Protein AF-A0A1R1YMT1-F1 (afdb_monomer_lite)

Secondary structure (DSSP, 8-state):
--HHHHHHHHHHHHHHHHHHHHHHHHHHHHHHHHHHHHHHHHHHHHHHHHHHHHHHHHHHHHHHHHHHHHHHHHHHHHHHHHHHHHH--THHHHHHHHS-GGGGSSHHHHHHHHHHHHGGG-SHHHHHHHHHH--B-TTS-HHHHHHHHHHHHHHHHTT-HHHHHHHHHHTB-HHHHTTSPP----------

Organism: NCBI:txid133412

Sequence (192 aa):
MSDYEEMNQAKGEFQAKYEKLTAKGHELELMRKEMQIQYNLIRKEKDELLKKNVENEEKIRYSEFRAELLSKEVEMYKEKRAMVTASLTGEARMWYDSEPDENLKNWETYRASLKRQFEGTKNIGNAIYILDNTKLELSFLYSEFILRVRPAIGMISGGNKNISIALLRKCLSSEISRHLPEIFETRVRSQH

pLDDT: mean 87.12, std 11.86, range [37.59, 97.88]

Foldseek 3Di:
DDPVVVVVVVVVVVVVVVVVVVVVVVVVVVVVVVVVVVVVVVVVVVVVVVVVVVVVVVVVVVVVVVVVVVVVQVVVFVVVLVVVQVVDDDPRNVVVVVDDVVCVVGPVSVVVVCCVVCVVCLDLVNLVVLLQPAADDPPDDPVVSCVRNVSSLCSVCVPPPVSSVVSVLSRYDPVVNVPDDDDDPPPPPPDD

Structure (mmCIF, N/CA/C/O backbone):
data_AF-A0A1R1YMT1-F1
#
_entry.id   AF-A0A1R1YMT1-F1
#
loop_
_atom_site.group_PDB
_atom_site.id
_atom_site.type_symbol
_atom_site.label_atom_id
_atom_site.label_alt_id
_atom_site.label_comp_id
_atom_site.label_asym_id
_atom_site.label_entity_id
_atom_site.label_seq_id
_atom_site.pdbx_PDB_ins_code
_atom_site.Cartn_x
_atom_site.Cartn_y
_atom_site.Cartn_z
_atom_site.occupancy
_atom_site.B_iso_or_equiv
_atom_site.auth_seq_id
_atom_site.auth_comp_id
_atom_site.auth_asym_id
_atom_site.auth_atom_id
_atom_site.pdbx_PDB_model_num
ATOM 1 N N . MET A 1 1 ? 48.440 18.504 -96.204 1.00 57.91 1 MET A N 1
ATOM 2 C CA . MET A 1 1 ? 48.439 17.398 -95.227 1.00 57.91 1 MET A CA 1
ATOM 3 C C . MET A 1 1 ? 47.849 16.200 -95.932 1.00 57.91 1 MET A C 1
ATOM 5 O O . MET A 1 1 ? 46.959 16.397 -96.749 1.00 57.91 1 MET A O 1
ATOM 9 N N . SER A 1 2 ? 48.432 15.020 -95.745 1.00 70.38 2 SER A N 1
ATOM 10 C CA . SER A 1 2 ? 47.978 13.795 -96.415 1.00 70.38 2 SER A CA 1
ATOM 11 C C . SER A 1 2 ? 46.733 13.265 -95.702 1.00 70.38 2 SER A C 1
ATOM 13 O O . SER A 1 2 ? 46.738 13.227 -94.474 1.00 70.38 2 SER A O 1
ATOM 15 N N . ASP A 1 3 ? 45.712 12.806 -96.434 1.00 73.75 3 ASP A N 1
ATOM 16 C CA . ASP A 1 3 ? 44.478 12.200 -95.886 1.00 73.75 3 ASP A CA 1
ATOM 17 C C . ASP A 1 3 ? 44.762 11.113 -94.822 1.00 73.75 3 ASP A C 1
ATOM 19 O O . ASP A 1 3 ? 43.964 10.845 -93.923 1.00 73.75 3 ASP A O 1
ATOM 23 N N . TYR A 1 4 ? 45.946 10.500 -94.888 1.00 75.62 4 TYR A N 1
ATOM 24 C CA . TYR A 1 4 ? 46.432 9.504 -93.938 1.00 75.62 4 TYR A CA 1
ATOM 25 C C . TYR A 1 4 ? 46.777 10.067 -92.543 1.00 75.62 4 TYR A C 1
ATOM 27 O O . TYR A 1 4 ? 46.606 9.376 -91.536 1.00 75.62 4 TYR A O 1
ATOM 35 N N . GLU A 1 5 ? 47.266 11.305 -92.452 1.00 77.06 5 GLU A N 1
ATOM 36 C CA . GLU A 1 5 ? 47.585 11.965 -91.175 1.00 77.06 5 GLU A CA 1
ATOM 37 C C . GLU A 1 5 ? 46.307 12.379 -90.438 1.00 77.06 5 GLU A C 1
ATOM 39 O O . GLU A 1 5 ? 46.178 12.112 -89.242 1.00 77.06 5 GLU A O 1
ATOM 44 N N . GLU A 1 6 ? 45.324 12.921 -91.162 1.00 80.12 6 GLU A N 1
ATOM 45 C CA . GLU A 1 6 ? 44.010 13.276 -90.609 1.00 80.12 6 GLU A CA 1
ATOM 46 C C . GLU A 1 6 ? 43.259 12.038 -90.099 1.00 80.12 6 GLU A C 1
ATOM 48 O O . GLU A 1 6 ? 42.690 12.053 -89.004 1.00 80.12 6 GLU A O 1
ATOM 53 N N . MET A 1 7 ? 43.326 10.921 -90.832 1.00 82.38 7 MET A N 1
ATOM 54 C CA . MET A 1 7 ? 42.723 9.655 -90.408 1.00 82.38 7 MET A CA 1
ATOM 55 C C . MET A 1 7 ? 43.355 9.107 -89.116 1.00 82.38 7 MET A C 1
ATOM 57 O O . MET A 1 7 ? 42.645 8.608 -88.237 1.00 82.38 7 MET A O 1
ATOM 61 N N . ASN A 1 8 ? 44.680 9.203 -88.969 1.00 84.69 8 ASN A N 1
ATOM 62 C CA . ASN A 1 8 ? 45.365 8.754 -87.754 1.00 84.69 8 ASN A CA 1
ATOM 63 C C . ASN A 1 8 ? 45.078 9.665 -86.554 1.00 84.69 8 ASN A C 1
ATOM 65 O O . ASN A 1 8 ? 44.887 9.158 -85.446 1.00 84.69 8 ASN A O 1
ATOM 69 N N . GLN A 1 9 ? 44.976 10.980 -86.768 1.00 87.69 9 GLN A N 1
ATOM 70 C CA . GLN A 1 9 ? 44.566 11.923 -85.729 1.00 87.69 9 GLN A CA 1
ATOM 71 C C . GLN A 1 9 ? 43.130 11.641 -85.257 1.00 87.69 9 GLN A C 1
ATOM 73 O O . GLN A 1 9 ? 42.902 11.469 -84.058 1.00 87.69 9 GLN A O 1
ATOM 78 N N . ALA A 1 10 ? 42.181 11.483 -86.185 1.00 85.50 10 ALA A N 1
ATOM 79 C CA . ALA A 1 10 ? 40.787 11.173 -85.865 1.00 85.50 10 ALA A CA 1
ATOM 80 C C . ALA A 1 10 ? 40.641 9.846 -85.095 1.00 85.50 10 ALA A C 1
ATOM 82 O O . ALA A 1 10 ? 39.846 9.740 -84.157 1.00 85.50 10 ALA A O 1
ATOM 83 N N . LYS A 1 11 ? 41.445 8.832 -85.440 1.00 87.00 11 LYS A N 1
ATOM 84 C CA . LYS A 1 11 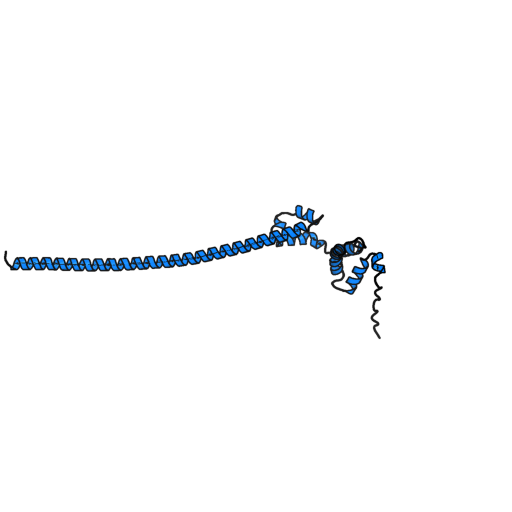? 41.485 7.551 -84.719 1.00 87.00 11 LYS A CA 1
ATOM 85 C C . LYS A 1 11 ? 42.008 7.709 -83.286 1.00 87.00 11 LYS A C 1
ATOM 87 O O . LYS A 1 11 ? 41.439 7.116 -82.370 1.00 87.00 11 LYS A O 1
ATOM 92 N N . GLY A 1 12 ? 43.054 8.513 -83.085 1.00 88.88 12 GLY A N 1
ATOM 93 C CA . GLY A 1 12 ? 43.588 8.826 -81.755 1.00 88.88 12 GLY A CA 1
ATOM 94 C C . GLY A 1 12 ? 42.583 9.578 -80.878 1.00 88.88 12 GLY A C 1
ATOM 95 O O . GLY A 1 12 ? 42.376 9.219 -79.719 1.00 88.88 12 GLY A O 1
ATOM 96 N N . GLU A 1 13 ? 41.889 10.566 -81.446 1.00 90.62 13 GLU A N 1
ATOM 97 C CA . GLU A 1 13 ? 40.843 11.326 -80.752 1.00 90.62 13 GLU A CA 1
ATOM 98 C C . GLU A 1 13 ? 39.647 10.444 -80.362 1.00 90.62 13 GLU A C 1
ATOM 100 O O . GLU A 1 13 ? 39.120 10.551 -79.249 1.00 90.62 13 GLU A O 1
ATOM 105 N N . PHE A 1 14 ? 39.238 9.526 -81.242 1.00 91.19 14 PHE A N 1
ATOM 106 C CA . PHE A 1 14 ? 38.164 8.577 -80.954 1.00 91.19 14 PHE A CA 1
ATOM 107 C C . PHE A 1 14 ? 38.540 7.603 -79.829 1.00 91.19 14 PHE A C 1
ATOM 109 O O . PHE A 1 14 ? 37.744 7.387 -78.912 1.00 91.19 14 PHE A O 1
ATOM 116 N N . GLN A 1 15 ? 39.764 7.068 -79.857 1.00 90.88 15 GLN A N 1
ATOM 117 C CA . GLN A 1 15 ? 40.282 6.172 -78.822 1.00 90.88 15 GLN A CA 1
ATOM 118 C C . GLN A 1 15 ? 40.330 6.865 -77.450 1.00 90.88 15 GLN A C 1
ATOM 120 O O . GLN A 1 15 ? 39.799 6.338 -76.472 1.00 90.88 15 GLN A O 1
ATOM 125 N N . ALA A 1 16 ? 40.856 8.093 -77.386 1.00 92.44 16 ALA A N 1
ATOM 126 C CA . ALA A 1 16 ? 40.897 8.877 -76.150 1.00 92.44 16 ALA A CA 1
ATOM 127 C C . ALA A 1 16 ? 39.487 9.178 -75.603 1.00 92.44 16 ALA A C 1
ATOM 129 O O . ALA A 1 16 ? 39.243 9.131 -74.393 1.00 92.44 16 ALA A O 1
ATOM 130 N N . LYS A 1 17 ? 38.519 9.455 -76.488 1.00 92.00 17 LYS A N 1
ATOM 131 C CA . LYS A 1 17 ? 37.116 9.672 -76.105 1.00 92.00 17 LYS A CA 1
ATOM 132 C C . LYS A 1 17 ? 36.466 8.396 -75.562 1.00 92.00 17 LYS A C 1
ATOM 134 O O . LYS A 1 17 ? 35.713 8.475 -74.590 1.00 92.00 17 LYS A O 1
ATOM 139 N N . TYR A 1 18 ? 36.764 7.242 -76.156 1.00 91.00 18 TYR A N 1
ATOM 140 C CA . TYR A 1 18 ? 36.288 5.937 -75.696 1.00 91.00 18 TYR A CA 1
ATOM 141 C C . TYR A 1 18 ? 36.838 5.580 -74.308 1.00 91.00 18 TYR A C 1
ATOM 143 O O . TYR A 1 18 ? 36.078 5.195 -73.418 1.00 91.00 18 TYR A O 1
ATOM 151 N N . GLU A 1 19 ? 38.135 5.782 -74.081 1.00 92.81 19 GLU A N 1
ATOM 152 C CA . GLU A 1 19 ? 38.776 5.546 -72.781 1.00 92.81 19 GLU A CA 1
ATOM 153 C C . GLU A 1 19 ? 38.201 6.466 -71.696 1.00 92.81 19 GLU A C 1
ATOM 155 O O . GLU A 1 19 ? 37.846 6.003 -70.609 1.00 92.81 19 GLU A O 1
ATOM 160 N N . LYS A 1 20 ? 37.983 7.749 -72.014 1.00 94.12 20 LYS A N 1
ATOM 161 C CA . LYS A 1 20 ? 37.346 8.711 -71.101 1.00 94.12 20 LYS A CA 1
ATOM 162 C C . LYS A 1 20 ? 35.903 8.329 -70.751 1.00 94.12 20 LYS A C 1
ATOM 164 O O . LYS A 1 20 ? 35.495 8.465 -69.598 1.00 94.12 20 LYS A O 1
ATOM 169 N N . LEU A 1 21 ? 35.123 7.855 -71.726 1.00 92.62 21 LEU A N 1
ATOM 170 C CA . LEU A 1 21 ? 33.763 7.354 -71.493 1.00 92.62 21 LEU A CA 1
ATOM 171 C C . LEU A 1 21 ? 33.767 6.097 -70.621 1.00 92.62 21 LEU A C 1
ATOM 173 O O . LEU A 1 21 ? 32.948 5.984 -69.710 1.00 92.62 21 LEU A O 1
ATOM 177 N N . THR A 1 22 ? 34.714 5.192 -70.860 1.00 92.81 22 THR A N 1
ATOM 178 C CA . THR A 1 22 ? 34.873 3.962 -70.081 1.00 92.81 22 THR A CA 1
ATOM 179 C C . THR A 1 22 ? 35.219 4.281 -68.625 1.00 92.81 22 THR A C 1
ATOM 181 O O . THR A 1 22 ? 34.558 3.770 -67.721 1.00 92.81 22 THR A O 1
ATOM 184 N N . ALA A 1 23 ? 36.174 5.185 -68.380 1.00 93.88 23 ALA A N 1
ATOM 185 C CA . ALA A 1 23 ? 36.537 5.636 -67.034 1.00 93.88 23 ALA A CA 1
ATOM 186 C C . ALA A 1 23 ? 35.353 6.290 -66.300 1.00 93.88 23 ALA A C 1
ATOM 188 O O . ALA A 1 23 ? 35.065 5.944 -65.156 1.00 93.88 23 ALA A O 1
ATOM 189 N N . LYS A 1 24 ? 34.599 7.158 -66.989 1.00 95.25 24 LYS A N 1
ATOM 190 C CA . LYS A 1 24 ? 33.386 7.778 -66.436 1.00 95.25 24 LYS A CA 1
ATOM 191 C C . LYS A 1 24 ? 32.304 6.745 -66.096 1.00 95.25 24 LYS A C 1
ATOM 193 O O . LYS A 1 24 ? 31.587 6.907 -65.113 1.00 95.25 24 LYS A O 1
ATOM 198 N N . GLY A 1 25 ? 32.186 5.677 -66.887 1.00 94.81 25 GLY A N 1
ATOM 199 C CA . GLY A 1 25 ? 31.294 4.554 -66.593 1.00 94.81 25 GLY A CA 1
ATOM 200 C C . GLY A 1 25 ? 31.654 3.843 -65.284 1.00 94.81 25 GLY A C 1
ATOM 201 O O . GLY A 1 25 ? 30.772 3.605 -64.461 1.00 94.81 25 GLY A O 1
ATOM 202 N N . HIS A 1 26 ? 32.945 3.582 -65.056 1.00 95.12 26 HIS A N 1
ATOM 203 C CA . HIS A 1 26 ? 33.430 2.963 -63.816 1.00 95.12 26 HIS A CA 1
ATOM 204 C C . HIS A 1 26 ? 33.202 3.869 -62.598 1.00 95.12 26 HIS A C 1
ATOM 206 O O . HIS A 1 26 ? 32.775 3.396 -61.547 1.00 95.12 26 HIS A O 1
ATOM 212 N N . GLU A 1 27 ? 33.431 5.175 -62.746 1.00 95.94 27 GLU A N 1
ATOM 213 C CA . GLU A 1 27 ? 33.209 6.163 -61.685 1.00 95.94 27 GLU A CA 1
ATOM 214 C C . GLU A 1 27 ? 31.729 6.232 -61.265 1.00 95.94 27 GLU A C 1
ATOM 216 O O . GLU A 1 27 ? 31.408 6.216 -60.077 1.00 95.94 27 GLU A O 1
ATOM 221 N N . LEU A 1 28 ? 30.806 6.226 -62.234 1.00 95.75 28 LEU A N 1
ATOM 222 C CA . LEU A 1 28 ? 29.365 6.181 -61.965 1.00 95.75 28 LEU A CA 1
ATOM 223 C C . LEU A 1 28 ? 28.938 4.880 -61.274 1.00 95.75 28 LEU A C 1
ATOM 225 O O . LEU A 1 28 ? 28.057 4.898 -60.411 1.00 95.75 28 LEU A O 1
ATOM 229 N N . GLU A 1 29 ? 29.547 3.748 -61.632 1.00 96.94 29 GLU A N 1
ATOM 230 C CA . GLU A 1 29 ? 29.279 2.475 -60.962 1.00 96.94 29 GLU A CA 1
ATOM 231 C C . GLU A 1 29 ? 29.773 2.4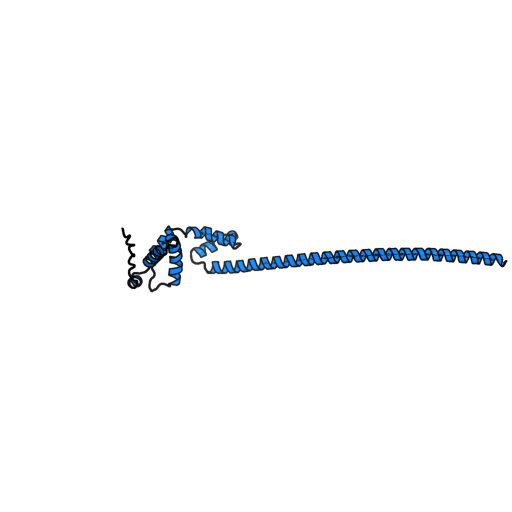87 -59.508 1.00 96.94 29 GLU A C 1
ATOM 233 O O . GLU A 1 29 ? 29.071 1.997 -58.617 1.00 96.94 29 GLU A O 1
ATOM 238 N N . LEU A 1 30 ? 30.937 3.092 -59.252 1.00 96.75 30 LEU A N 1
ATOM 239 C CA . LEU A 1 30 ? 31.466 3.287 -57.904 1.00 96.75 30 LEU A CA 1
ATOM 240 C C . LEU A 1 30 ? 30.519 4.156 -57.064 1.00 96.75 30 LEU A C 1
ATOM 242 O O . LEU A 1 30 ? 30.082 3.721 -56.000 1.00 96.75 30 LEU A O 1
ATOM 246 N N . MET A 1 31 ? 30.099 5.313 -57.590 1.00 96.38 31 MET A N 1
ATOM 247 C CA . MET A 1 31 ? 29.136 6.200 -56.922 1.00 96.38 31 MET A CA 1
ATOM 248 C C . MET A 1 31 ? 27.806 5.498 -56.621 1.00 96.38 31 MET A C 1
ATOM 250 O O . MET A 1 31 ? 27.219 5.690 -55.555 1.00 96.38 31 MET A O 1
ATOM 254 N N . ARG A 1 32 ? 27.312 4.647 -57.532 1.00 97.19 32 ARG A N 1
ATOM 255 C CA . ARG A 1 32 ? 26.099 3.851 -57.287 1.00 97.19 32 ARG A CA 1
ATOM 256 C C . ARG A 1 32 ? 26.299 2.877 -56.122 1.00 97.19 32 ARG A C 1
ATOM 258 O O . ARG A 1 32 ? 25.402 2.749 -55.288 1.00 97.19 32 ARG A O 1
ATOM 265 N N . LYS A 1 33 ? 27.444 2.188 -56.061 1.00 97.56 33 LYS A N 1
ATOM 266 C CA . LYS A 1 33 ? 27.771 1.264 -54.960 1.00 97.56 33 LYS A CA 1
ATOM 267 C C . LYS A 1 33 ? 27.879 2.010 -53.632 1.00 97.56 33 LYS A C 1
ATOM 269 O O . LYS A 1 33 ? 27.299 1.560 -52.647 1.00 97.56 33 LYS A O 1
ATOM 274 N N . GLU A 1 34 ? 28.534 3.167 -53.616 1.00 97.00 34 GLU A N 1
ATOM 275 C CA . GLU A 1 34 ? 28.634 4.025 -52.432 1.00 97.00 34 GLU A CA 1
ATOM 276 C C . GLU A 1 34 ? 27.260 4.497 -51.950 1.00 97.00 34 GLU A C 1
ATOM 278 O O . GLU A 1 34 ? 26.939 4.330 -50.773 1.00 97.00 34 GLU A O 1
ATOM 283 N N . MET A 1 35 ? 26.399 4.989 -52.847 1.00 96.94 35 MET A N 1
ATOM 284 C CA . MET A 1 35 ? 25.025 5.359 -52.487 1.00 96.94 35 MET A CA 1
ATOM 285 C C . MET A 1 35 ? 24.242 4.186 -51.895 1.00 96.94 35 MET A C 1
ATOM 287 O O . MET A 1 35 ? 23.519 4.366 -50.915 1.00 96.94 35 MET A O 1
ATOM 291 N N . GLN A 1 36 ? 24.386 2.980 -52.451 1.00 96.94 36 GLN A N 1
ATOM 292 C CA . GLN A 1 36 ? 23.699 1.802 -51.924 1.00 96.94 36 GLN A CA 1
ATOM 293 C C . GLN A 1 36 ? 24.182 1.440 -50.513 1.00 96.94 36 GLN A C 1
ATOM 295 O O . GLN A 1 36 ? 23.370 1.069 -49.662 1.00 96.94 36 GLN A O 1
ATOM 300 N N . ILE A 1 37 ? 25.486 1.567 -50.249 1.00 97.88 37 ILE A N 1
ATOM 301 C CA . ILE A 1 37 ? 26.061 1.363 -48.914 1.00 97.88 37 ILE A CA 1
ATOM 302 C C . ILE A 1 37 ? 25.481 2.388 -47.936 1.00 97.88 37 ILE A C 1
ATOM 304 O O . ILE A 1 37 ? 24.981 1.998 -46.882 1.00 97.88 37 ILE A O 1
ATOM 308 N N . GLN A 1 38 ? 25.475 3.672 -48.303 1.00 97.00 38 GLN A N 1
ATOM 309 C CA . GLN A 1 38 ? 24.928 4.740 -47.461 1.00 97.00 38 GLN A CA 1
ATOM 310 C C . GLN A 1 38 ? 23.439 4.529 -47.163 1.00 97.00 38 GLN A C 1
ATOM 312 O O . GLN A 1 38 ? 23.016 4.620 -46.013 1.00 97.00 38 GLN A O 1
ATOM 317 N N . TYR A 1 39 ? 22.645 4.156 -48.170 1.00 97.50 39 TYR A N 1
ATOM 318 C CA . TYR A 1 39 ? 21.229 3.837 -47.984 1.00 97.50 39 TYR A CA 1
ATOM 319 C C . TYR A 1 39 ? 21.020 2.691 -46.982 1.00 97.50 39 TYR A C 1
ATOM 321 O O . TYR A 1 39 ? 20.178 2.786 -46.086 1.00 97.50 39 TYR A O 1
ATOM 329 N N . ASN A 1 40 ? 21.804 1.617 -47.104 1.00 97.69 40 ASN A N 1
ATOM 330 C CA . ASN A 1 40 ? 21.712 0.471 -46.202 1.00 97.69 40 ASN A CA 1
ATOM 331 C C . ASN A 1 40 ? 22.112 0.839 -44.762 1.00 97.69 40 ASN A C 1
ATOM 333 O O . ASN A 1 40 ? 21.476 0.361 -43.822 1.00 97.69 40 ASN A O 1
ATOM 337 N N . LEU A 1 41 ? 23.124 1.696 -44.586 1.00 97.88 41 LEU A N 1
ATOM 338 C CA . LEU A 1 41 ? 23.546 2.196 -43.273 1.00 97.88 41 LEU A CA 1
ATOM 339 C C . LEU A 1 41 ? 22.445 3.028 -42.611 1.00 97.88 41 LEU A C 1
ATOM 341 O O . LEU A 1 41 ? 22.050 2.718 -41.490 1.00 97.88 41 LEU A O 1
ATOM 345 N N . ILE A 1 42 ? 21.887 4.005 -43.333 1.00 97.44 42 ILE A N 1
ATOM 346 C CA . ILE A 1 42 ? 20.794 4.858 -42.837 1.00 97.44 42 ILE A CA 1
ATOM 347 C C . ILE A 1 42 ? 19.582 4.009 -42.443 1.00 97.44 42 ILE A C 1
ATOM 349 O O . ILE A 1 42 ? 18.963 4.232 -41.403 1.00 97.44 42 ILE A O 1
ATOM 353 N N . ARG A 1 43 ? 19.235 3.009 -43.263 1.00 96.81 43 ARG A N 1
ATOM 354 C CA . ARG A 1 43 ? 18.129 2.097 -42.959 1.00 96.81 43 ARG A CA 1
ATOM 355 C C . ARG A 1 43 ? 18.377 1.325 -41.663 1.00 96.81 43 ARG A C 1
ATOM 357 O O . ARG A 1 43 ? 17.483 1.264 -40.825 1.00 96.81 43 ARG A O 1
ATOM 364 N N . LYS A 1 44 ? 19.577 0.767 -41.492 1.00 97.19 44 LYS A N 1
ATOM 365 C CA . LYS A 1 44 ? 19.939 0.013 -40.288 1.00 97.19 44 LYS A CA 1
ATOM 366 C C . LYS A 1 44 ? 19.899 0.894 -39.036 1.00 97.19 44 LYS A C 1
ATOM 368 O O . LYS A 1 44 ? 19.319 0.490 -38.034 1.00 97.19 44 LYS A O 1
ATOM 373 N N . GLU A 1 45 ? 20.457 2.099 -39.108 1.00 97.56 45 GLU A N 1
ATOM 374 C CA . GLU A 1 45 ? 20.439 3.057 -37.997 1.00 97.56 45 GLU A CA 1
ATOM 375 C C . GLU A 1 45 ? 19.005 3.450 -37.614 1.00 97.56 45 GLU A C 1
ATOM 377 O O . GLU A 1 45 ? 18.654 3.484 -36.435 1.00 97.56 45 GLU A O 1
ATOM 382 N N . LYS A 1 46 ? 18.134 3.663 -38.608 1.00 96.69 46 LYS A N 1
ATOM 383 C CA . LYS A 1 46 ? 16.713 3.935 -38.374 1.00 96.69 46 LYS A CA 1
ATOM 384 C C . LYS A 1 46 ? 16.016 2.788 -37.635 1.00 96.69 46 LYS A C 1
ATOM 386 O O . LYS A 1 46 ? 15.254 3.051 -36.705 1.00 96.69 46 LYS A O 1
ATOM 391 N N . ASP A 1 47 ? 16.263 1.542 -38.033 1.00 96.50 47 ASP A N 1
ATOM 392 C CA . ASP A 1 47 ? 15.658 0.367 -37.396 1.00 96.50 47 ASP A CA 1
ATOM 393 C C . ASP A 1 47 ? 16.153 0.199 -35.944 1.00 96.50 47 ASP A C 1
ATOM 395 O O . ASP A 1 47 ? 15.365 -0.095 -35.042 1.00 96.50 47 ASP A O 1
ATOM 399 N N . GLU A 1 48 ? 17.441 0.456 -35.688 1.00 96.88 48 GLU A N 1
ATOM 400 C CA . GLU A 1 48 ? 18.021 0.443 -34.338 1.00 96.88 48 GLU A CA 1
ATOM 401 C C . GLU A 1 48 ? 17.429 1.540 -33.439 1.00 96.88 48 GLU A C 1
ATOM 403 O O . GLU A 1 48 ? 17.064 1.270 -32.289 1.00 96.88 48 GLU A O 1
ATOM 408 N N . LEU A 1 49 ? 17.271 2.760 -33.961 1.00 96.25 49 LEU A N 1
ATOM 409 C CA . LEU A 1 49 ? 16.627 3.863 -33.244 1.00 96.25 49 LEU A CA 1
ATOM 410 C C . LEU A 1 49 ? 15.163 3.558 -32.927 1.00 96.25 49 LEU A C 1
ATOM 412 O O . LEU A 1 49 ? 14.714 3.814 -31.810 1.00 96.25 49 LEU A O 1
ATOM 416 N N . LEU A 1 50 ? 14.428 2.975 -33.877 1.00 95.69 50 LEU A N 1
ATOM 417 C CA . LEU A 1 50 ? 13.035 2.592 -33.664 1.00 95.69 50 LEU A CA 1
ATOM 418 C C . LEU A 1 50 ? 12.919 1.556 -32.542 1.00 95.69 50 LEU A C 1
ATOM 420 O O . LEU A 1 50 ? 12.102 1.720 -31.638 1.00 95.69 50 LEU A O 1
ATOM 424 N N . LYS A 1 51 ? 13.778 0.532 -32.555 1.00 96.12 51 LYS A N 1
ATOM 425 C CA . LYS A 1 51 ? 13.813 -0.483 -31.499 1.00 96.12 51 LYS A CA 1
ATOM 426 C C . LYS A 1 51 ? 14.103 0.136 -30.130 1.00 96.12 51 LYS A C 1
ATOM 428 O O . LYS A 1 51 ? 13.395 -0.140 -29.165 1.00 96.12 51 LYS A O 1
ATOM 433 N N . LYS A 1 52 ? 15.107 1.013 -30.052 1.00 95.75 52 LYS A N 1
ATOM 434 C CA . LYS A 1 52 ? 15.475 1.704 -28.810 1.00 95.75 52 LYS A CA 1
ATOM 435 C C . LYS A 1 52 ? 14.347 2.600 -28.289 1.00 95.75 52 LYS A C 1
ATOM 437 O O . LYS A 1 52 ? 14.150 2.680 -27.079 1.00 95.75 52 LYS A O 1
ATOM 442 N N . ASN A 1 53 ? 13.601 3.252 -29.181 1.00 95.38 53 ASN A N 1
ATOM 443 C CA . ASN A 1 53 ? 12.442 4.057 -28.802 1.00 95.38 53 ASN A CA 1
ATOM 444 C C . ASN A 1 53 ? 11.333 3.198 -28.190 1.00 95.38 53 ASN A C 1
ATOM 446 O O . ASN A 1 53 ? 10.849 3.543 -27.118 1.00 95.38 53 ASN A O 1
ATOM 450 N N . VAL A 1 54 ? 11.002 2.055 -28.800 1.00 94.56 54 VAL A N 1
ATOM 451 C CA . VAL A 1 54 ? 10.003 1.121 -28.251 1.00 94.56 54 VAL A CA 1
ATOM 452 C C . VAL A 1 54 ? 10.416 0.629 -26.860 1.00 94.56 54 VAL A C 1
ATOM 454 O O . VAL A 1 54 ? 9.634 0.719 -25.917 1.00 94.56 54 VAL A O 1
ATOM 457 N N . GLU A 1 55 ? 11.667 0.190 -26.693 1.00 94.25 55 GLU A N 1
ATOM 458 C CA . GLU A 1 55 ? 12.179 -0.252 -25.386 1.00 94.25 55 GLU A CA 1
ATOM 459 C C . GLU A 1 55 ? 12.128 0.863 -24.325 1.00 94.25 55 GLU A C 1
ATOM 461 O O . GLU A 1 55 ? 11.875 0.606 -23.145 1.00 94.25 55 GLU A O 1
ATOM 466 N N . ASN A 1 56 ? 12.379 2.114 -24.719 1.00 95.31 56 ASN A N 1
ATOM 467 C CA . ASN A 1 56 ? 12.290 3.258 -23.815 1.00 95.31 56 ASN A CA 1
ATOM 468 C C . ASN A 1 56 ? 10.839 3.579 -23.434 1.00 95.31 56 ASN A C 1
ATOM 470 O O . ASN A 1 56 ? 10.578 3.842 -22.262 1.00 95.31 56 ASN A O 1
ATOM 474 N N . GLU A 1 57 ? 9.899 3.527 -24.378 1.00 95.12 57 GLU A N 1
ATOM 475 C CA . GLU A 1 57 ? 8.471 3.722 -24.104 1.00 95.12 57 GLU A CA 1
ATOM 476 C C . GLU A 1 57 ? 7.926 2.659 -23.144 1.00 95.12 57 GLU A C 1
ATOM 478 O O . GLU A 1 57 ? 7.181 2.981 -22.218 1.00 95.12 57 GLU A O 1
ATOM 483 N N . GLU A 1 58 ? 8.334 1.398 -23.306 1.00 94.69 58 GLU A N 1
ATOM 484 C CA . GLU A 1 58 ? 7.971 0.323 -22.378 1.00 94.69 58 GLU A CA 1
ATOM 485 C C . GLU A 1 58 ? 8.531 0.566 -20.970 1.00 94.69 58 GLU A C 1
ATOM 487 O O . GLU A 1 58 ? 7.811 0.405 -19.981 1.00 94.69 58 GLU A O 1
ATOM 492 N N . LYS A 1 59 ? 9.789 1.016 -20.860 1.00 95.31 59 LYS A N 1
ATOM 493 C CA . LYS A 1 59 ? 10.397 1.382 -19.569 1.00 95.31 59 LYS A CA 1
ATOM 494 C C . LYS A 1 59 ? 9.667 2.542 -18.898 1.00 95.31 59 LYS A C 1
ATOM 496 O O . LYS A 1 59 ? 9.422 2.473 -17.692 1.00 95.31 59 LYS A O 1
ATOM 501 N N . ILE A 1 60 ? 9.312 3.578 -19.660 1.00 96.00 60 ILE A N 1
ATOM 502 C CA . ILE A 1 60 ? 8.544 4.724 -19.156 1.00 96.00 60 ILE A CA 1
ATOM 503 C C . ILE A 1 60 ? 7.195 4.235 -18.634 1.00 96.00 60 ILE A C 1
ATOM 505 O O . ILE A 1 60 ? 6.903 4.424 -17.454 1.00 96.00 60 ILE A O 1
ATOM 509 N N . ARG A 1 61 ? 6.445 3.486 -19.447 1.00 95.94 61 ARG A N 1
ATOM 510 C CA . ARG A 1 61 ? 5.135 2.940 -19.072 1.00 95.94 61 ARG A CA 1
ATOM 511 C C . ARG A 1 61 ? 5.196 2.091 -17.802 1.00 95.94 61 ARG A C 1
ATOM 513 O O . ARG A 1 61 ? 4.350 2.222 -16.921 1.00 95.94 61 ARG A O 1
ATOM 520 N N . TYR A 1 62 ? 6.205 1.228 -17.680 1.00 94.12 62 TYR A N 1
ATOM 521 C CA . TYR A 1 62 ? 6.394 0.416 -16.479 1.00 94.12 62 TYR A CA 1
ATOM 522 C C . TYR A 1 62 ? 6.683 1.276 -15.239 1.00 94.12 62 TYR A C 1
ATOM 524 O O . TYR A 1 62 ? 6.153 1.015 -14.157 1.00 94.12 62 TYR A O 1
ATOM 532 N N . SER A 1 63 ? 7.509 2.314 -15.387 1.00 94.31 63 SER A N 1
ATOM 533 C CA . SER A 1 63 ? 7.831 3.231 -14.292 1.00 94.31 63 SER A CA 1
ATOM 534 C C . SER A 1 63 ? 6.617 4.042 -13.828 1.00 94.31 63 SER A C 1
ATOM 536 O O . SER A 1 63 ? 6.406 4.171 -12.622 1.00 94.31 63 SER A O 1
ATOM 538 N N . GLU A 1 64 ? 5.780 4.501 -14.761 1.00 95.94 64 GLU A N 1
ATOM 539 C CA . GLU A 1 64 ? 4.537 5.226 -14.481 1.00 95.94 64 GLU A CA 1
ATOM 540 C C . GLU A 1 64 ? 3.538 4.338 -13.739 1.00 95.94 64 GLU A C 1
ATOM 542 O O . GLU A 1 64 ? 3.035 4.719 -12.683 1.00 95.94 64 GLU A O 1
ATOM 547 N N . PHE A 1 65 ? 3.328 3.111 -14.223 1.00 95.12 65 PHE A N 1
ATOM 548 C CA . PHE A 1 65 ? 2.459 2.139 -13.562 1.00 95.12 65 PHE A CA 1
ATOM 549 C C . PHE A 1 65 ? 2.917 1.836 -12.128 1.00 95.12 65 PHE A C 1
ATOM 551 O O . PHE A 1 65 ? 2.113 1.790 -11.194 1.00 95.12 65 PHE A O 1
ATOM 558 N N . ARG A 1 66 ? 4.230 1.670 -11.922 1.00 94.06 66 ARG A N 1
ATOM 559 C CA . ARG A 1 66 ? 4.795 1.451 -10.586 1.00 94.06 66 ARG A CA 1
ATOM 560 C C . ARG A 1 66 ? 4.586 2.661 -9.671 1.00 94.06 66 ARG A C 1
ATOM 562 O O . ARG A 1 66 ? 4.278 2.475 -8.494 1.00 94.06 66 ARG A O 1
ATOM 569 N N . ALA A 1 67 ? 4.758 3.876 -10.186 1.00 94.19 67 ALA A N 1
ATOM 570 C CA . ALA A 1 67 ? 4.518 5.101 -9.429 1.00 94.19 67 ALA A CA 1
ATOM 571 C C . ALA A 1 67 ? 3.037 5.245 -9.039 1.00 94.19 67 ALA A C 1
ATOM 573 O O . ALA A 1 67 ? 2.739 5.610 -7.903 1.00 94.19 67 ALA A O 1
ATOM 574 N N . GLU A 1 68 ? 2.115 4.890 -9.936 1.00 95.44 68 GLU A N 1
ATOM 575 C CA . GLU A 1 68 ? 0.675 4.901 -9.664 1.00 95.44 68 GLU A CA 1
ATOM 576 C C . GLU A 1 68 ? 0.293 3.913 -8.552 1.00 95.44 68 GLU A C 1
ATOM 578 O O . GLU A 1 68 ? -0.438 4.272 -7.626 1.00 95.44 68 GLU A O 1
ATOM 583 N N . LEU A 1 69 ? 0.822 2.684 -8.599 1.00 92.19 69 LEU A N 1
ATOM 584 C CA . LEU A 1 69 ? 0.617 1.685 -7.545 1.00 92.19 69 LEU A CA 1
ATOM 585 C C . LEU A 1 69 ? 1.115 2.182 -6.185 1.00 92.19 69 LEU A C 1
ATOM 587 O O . LEU A 1 69 ? 0.365 2.148 -5.211 1.00 92.19 69 LEU A O 1
ATOM 591 N N . LEU A 1 70 ? 2.344 2.703 -6.132 1.00 90.44 70 LEU A N 1
ATOM 592 C CA . LEU A 1 70 ? 2.914 3.262 -4.904 1.00 90.44 70 LEU A CA 1
ATOM 593 C C . LEU A 1 70 ? 2.084 4.438 -4.381 1.00 90.44 70 LEU A C 1
ATOM 595 O O . LEU A 1 70 ? 1.853 4.547 -3.179 1.00 90.44 70 LEU A O 1
ATOM 599 N N . SER A 1 71 ? 1.593 5.303 -5.271 1.00 92.25 71 SER A N 1
ATOM 600 C CA . SER A 1 71 ? 0.735 6.418 -4.876 1.00 92.25 71 SER A CA 1
ATOM 601 C C . SER A 1 71 ? -0.581 5.935 -4.265 1.00 92.25 71 SER A C 1
ATOM 603 O O . SER A 1 71 ? -1.013 6.484 -3.253 1.00 92.25 71 SER A O 1
ATOM 605 N N . LYS A 1 72 ? -1.208 4.903 -4.843 1.00 90.75 72 LYS A N 1
ATOM 606 C CA . LYS A 1 72 ? -2.432 4.292 -4.300 1.00 90.75 72 LYS A CA 1
ATOM 607 C C . LYS A 1 72 ? -2.191 3.637 -2.940 1.00 90.75 72 LYS A C 1
ATOM 609 O O . LYS A 1 72 ? -3.013 3.789 -2.041 1.00 90.75 72 LYS A O 1
ATOM 614 N N . GLU A 1 73 ? -1.066 2.946 -2.764 1.00 87.25 73 GLU A N 1
ATOM 615 C CA . GLU A 1 73 ? -0.691 2.354 -1.474 1.00 87.25 73 GLU A CA 1
ATOM 616 C C . GLU A 1 73 ? -0.492 3.416 -0.387 1.00 87.25 73 GLU A C 1
ATOM 618 O O . GLU A 1 73 ? -0.992 3.257 0.729 1.00 87.25 73 GLU A O 1
ATOM 623 N N . VAL A 1 74 ? 0.192 4.516 -0.719 1.00 87.06 74 VAL A N 1
ATOM 624 C CA . VAL A 1 74 ? 0.399 5.645 0.198 1.00 87.06 74 VAL A CA 1
ATOM 625 C C . VAL A 1 74 ? -0.931 6.282 0.596 1.00 87.06 74 VAL A C 1
ATOM 627 O O . VAL A 1 74 ? -1.127 6.579 1.776 1.00 87.06 74 VAL A O 1
ATOM 630 N N . GLU A 1 75 ? -1.850 6.472 -0.350 1.00 89.25 75 GLU A N 1
ATOM 631 C CA . GLU A 1 75 ? -3.144 7.091 -0.059 1.00 89.25 75 GLU A CA 1
ATOM 632 C C . GLU A 1 75 ? -4.023 6.186 0.812 1.00 89.25 75 GLU A C 1
ATOM 634 O O . GLU A 1 75 ? -4.500 6.608 1.864 1.00 89.25 75 GLU A O 1
ATOM 639 N N . MET A 1 76 ? -4.109 4.896 0.475 1.00 87.94 76 MET A N 1
ATOM 640 C CA . MET A 1 76 ? -4.787 3.898 1.306 1.00 87.94 76 MET A CA 1
ATOM 641 C C . MET A 1 76 ? -4.213 3.858 2.734 1.00 87.94 76 MET A C 1
ATOM 643 O O . MET A 1 76 ? -4.949 3.688 3.710 1.00 87.94 76 MET A O 1
ATOM 647 N N . TYR A 1 77 ? -2.891 3.984 2.885 1.00 86.12 77 TYR A N 1
ATOM 648 C CA . TYR A 1 77 ? -2.255 4.056 4.198 1.00 86.12 77 TYR A CA 1
ATOM 649 C C . TYR A 1 77 ? -2.693 5.303 4.979 1.00 86.12 77 TYR A C 1
ATOM 651 O O . TYR A 1 77 ? -3.047 5.180 6.155 1.00 86.12 77 TYR A O 1
ATOM 659 N N . LYS A 1 78 ? -2.709 6.481 4.344 1.00 86.31 78 LYS A N 1
ATOM 660 C CA . LYS A 1 78 ? -3.164 7.724 4.983 1.00 86.31 78 LYS A CA 1
ATOM 661 C C . LYS A 1 78 ? -4.609 7.615 5.455 1.00 86.31 78 LYS A C 1
ATOM 663 O O . LYS A 1 78 ? -4.886 7.974 6.596 1.00 86.31 78 LYS A O 1
ATOM 668 N N . GLU A 1 79 ? -5.498 7.067 4.628 1.00 88.69 79 GLU A N 1
ATOM 669 C CA . GLU A 1 79 ? -6.904 6.845 4.986 1.00 88.69 79 GLU A CA 1
ATOM 670 C C . GLU A 1 79 ? -7.041 5.917 6.200 1.00 88.69 79 GLU A C 1
ATOM 672 O O . GLU A 1 79 ? -7.699 6.262 7.186 1.00 88.69 79 GLU A O 1
ATOM 677 N N . LYS A 1 80 ? -6.362 4.760 6.177 1.00 87.44 80 LYS A N 1
ATOM 678 C CA . LYS A 1 80 ? -6.362 3.806 7.299 1.00 87.44 80 LYS A CA 1
ATOM 679 C C . LYS A 1 80 ? -5.834 4.441 8.578 1.00 87.44 80 LYS A C 1
ATOM 681 O O . LYS A 1 80 ? -6.442 4.281 9.636 1.00 87.44 80 LYS A O 1
ATOM 686 N N . ARG A 1 81 ? -4.715 5.165 8.495 1.00 86.62 81 ARG A N 1
ATOM 687 C CA . ARG A 1 81 ? -4.134 5.868 9.641 1.00 86.62 81 ARG A CA 1
ATOM 688 C C . ARG A 1 81 ? -5.111 6.901 10.188 1.00 86.62 81 ARG A C 1
ATOM 690 O O . ARG A 1 81 ? -5.378 6.877 11.383 1.00 86.62 81 ARG A O 1
ATOM 697 N N . ALA A 1 82 ? -5.687 7.743 9.332 1.00 87.69 82 ALA A N 1
ATOM 698 C CA . ALA A 1 82 ? -6.644 8.767 9.737 1.00 87.69 82 ALA A CA 1
ATOM 699 C C . ALA A 1 82 ? -7.855 8.164 10.465 1.00 87.69 82 ALA A C 1
ATOM 701 O O . ALA A 1 82 ? -8.210 8.639 11.542 1.00 87.69 82 ALA A O 1
ATOM 702 N N . MET A 1 83 ? -8.434 7.078 9.941 1.00 89.06 83 MET A N 1
ATOM 703 C CA . MET A 1 83 ? -9.531 6.361 10.601 1.00 89.06 83 MET A CA 1
ATOM 704 C C . MET A 1 83 ? -9.150 5.844 11.991 1.00 89.06 83 MET A C 1
ATOM 706 O O . MET A 1 83 ? -9.903 6.036 12.950 1.00 89.06 83 MET A O 1
ATOM 710 N N . VAL A 1 84 ? -7.994 5.181 12.116 1.00 86.81 84 VAL A N 1
ATOM 711 C CA . VAL A 1 84 ? -7.550 4.642 13.408 1.00 86.81 84 VAL A CA 1
ATOM 712 C C . VAL A 1 84 ? -7.295 5.785 14.383 1.00 86.81 84 VAL A C 1
ATOM 714 O O . VAL A 1 84 ? -7.857 5.769 15.472 1.00 86.81 84 VAL A O 1
ATOM 717 N N . THR A 1 85 ? -6.539 6.810 13.983 1.00 87.56 85 THR A N 1
ATOM 718 C CA . THR A 1 85 ? -6.219 7.977 14.818 1.00 87.56 85 THR A CA 1
ATOM 719 C C . THR A 1 85 ? -7.465 8.745 15.264 1.00 87.56 85 THR A C 1
ATOM 721 O O . THR A 1 85 ? -7.519 9.190 16.410 1.00 87.56 85 THR A O 1
ATOM 724 N N . ALA A 1 86 ? -8.477 8.879 14.401 1.00 88.69 86 ALA A N 1
ATOM 725 C CA . ALA A 1 86 ? -9.759 9.497 14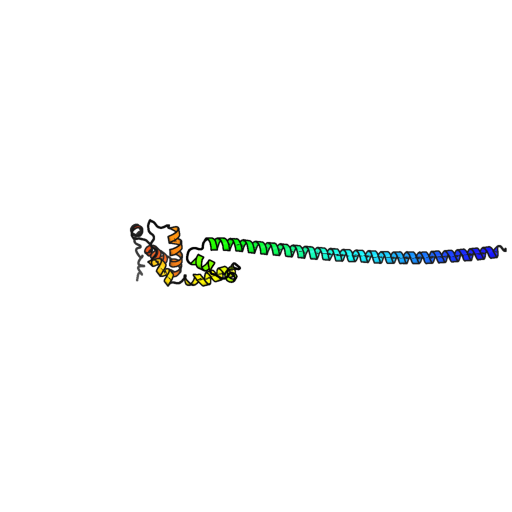.749 1.00 88.69 86 ALA A CA 1
ATOM 726 C C . ALA A 1 86 ? -10.559 8.673 15.771 1.00 88.69 86 ALA A C 1
ATOM 728 O O . ALA A 1 86 ? -11.355 9.229 16.520 1.00 88.69 86 ALA A O 1
ATOM 729 N N . SER A 1 87 ? -10.330 7.359 15.820 1.00 86.44 87 SER A N 1
ATOM 730 C CA . SER A 1 87 ? -10.980 6.449 16.769 1.00 86.44 87 SER A CA 1
ATOM 731 C C . SER A 1 87 ? -10.245 6.352 18.112 1.00 86.44 87 SER A C 1
ATOM 733 O O . SER A 1 87 ? -10.776 5.765 19.054 1.00 86.44 87 SER A O 1
ATOM 735 N N . LEU A 1 88 ? -9.018 6.878 18.218 1.00 87.56 88 LEU A N 1
A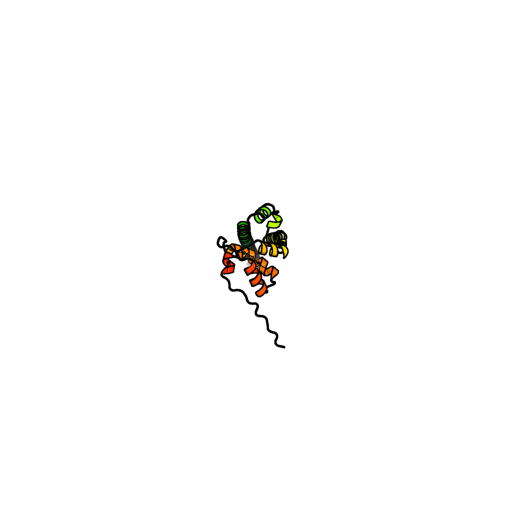TOM 736 C CA . LEU A 1 88 ? -8.250 6.843 19.463 1.00 87.56 88 LEU A CA 1
ATOM 737 C C . LEU A 1 88 ? -8.767 7.893 20.447 1.00 87.56 88 LEU A C 1
ATOM 739 O O . LEU A 1 88 ? -8.877 9.074 20.123 1.00 87.56 88 LEU A O 1
ATOM 743 N N . THR A 1 89 ? -8.994 7.467 21.686 1.00 84.19 89 THR A N 1
ATOM 744 C CA . THR A 1 89 ? -9.460 8.319 22.787 1.00 84.19 89 THR A CA 1
ATOM 745 C C . THR A 1 89 ? -8.656 8.053 24.058 1.00 84.19 89 THR A C 1
ATOM 747 O O . THR A 1 89 ? -8.137 6.950 24.241 1.00 84.19 89 THR A O 1
ATOM 750 N N . GLY A 1 90 ? -8.593 9.032 24.965 1.00 86.00 90 GLY A N 1
ATOM 751 C CA . GLY A 1 90 ? -7.970 8.868 26.285 1.00 86.00 90 GLY A CA 1
ATOM 752 C C . GLY A 1 90 ? -6.495 8.461 26.206 1.00 86.00 90 GLY A C 1
ATOM 753 O O . GLY A 1 90 ? -5.740 9.012 25.406 1.00 86.00 90 GLY A O 1
ATOM 754 N N . GLU A 1 91 ? -6.094 7.469 27.006 1.00 82.12 91 GLU A N 1
ATOM 755 C CA . GLU A 1 91 ? -4.708 6.975 27.080 1.00 82.12 91 GLU A CA 1
ATOM 756 C C . GLU A 1 91 ? -4.149 6.531 25.726 1.00 82.12 91 GLU A C 1
ATOM 758 O O . GLU A 1 91 ? -2.987 6.788 25.422 1.00 82.12 91 GLU A O 1
ATOM 763 N N . ALA A 1 92 ? -4.982 5.929 24.873 1.00 84.75 92 ALA A N 1
ATOM 764 C CA . ALA A 1 92 ? -4.553 5.493 23.550 1.00 84.75 92 ALA A CA 1
ATOM 765 C C . ALA A 1 92 ? -4.220 6.672 22.627 1.00 84.75 92 ALA A C 1
ATOM 767 O O . ALA A 1 92 ? -3.321 6.567 21.792 1.00 84.75 92 ALA A O 1
ATOM 768 N N . ARG A 1 93 ? -4.911 7.807 22.796 1.00 90.31 93 ARG A N 1
ATOM 769 C CA . ARG A 1 93 ? -4.603 9.029 22.055 1.00 90.31 93 ARG A CA 1
ATOM 770 C C . ARG A 1 93 ? -3.326 9.689 22.568 1.00 90.31 93 ARG A C 1
ATOM 772 O O . ARG A 1 93 ? -2.472 10.024 21.758 1.00 90.31 93 ARG A O 1
ATOM 779 N N . MET A 1 94 ? -3.171 9.793 23.889 1.00 88.88 94 MET A N 1
ATOM 780 C CA . MET A 1 94 ? -1.950 10.340 24.494 1.00 88.88 94 MET A CA 1
ATOM 781 C C . MET A 1 94 ? -0.713 9.520 24.113 1.00 88.88 94 MET A C 1
ATOM 783 O O . MET A 1 94 ? 0.322 10.090 23.787 1.00 88.88 94 MET A O 1
ATOM 787 N N . TRP A 1 95 ? -0.833 8.188 24.105 1.00 92.50 95 TRP A N 1
ATOM 788 C CA . TRP A 1 95 ? 0.230 7.304 23.634 1.00 92.50 95 TRP A CA 1
ATOM 789 C C . TRP A 1 95 ? 0.590 7.594 22.175 1.00 92.50 95 TRP A C 1
ATOM 791 O O . TRP A 1 95 ? 1.764 7.790 21.871 1.00 92.50 95 TRP A O 1
ATOM 801 N N . TYR A 1 96 ? -0.408 7.675 21.289 1.00 90.62 96 TYR A N 1
ATOM 802 C CA . TYR A 1 96 ? -0.186 7.942 19.868 1.00 90.62 96 TYR A CA 1
ATOM 803 C C . TYR A 1 96 ? 0.544 9.269 19.632 1.00 90.62 96 TYR A C 1
ATOM 805 O O . TYR A 1 96 ? 1.467 9.309 18.827 1.00 90.62 96 TYR A O 1
ATOM 813 N N . ASP A 1 97 ? 0.172 10.327 20.358 1.00 89.81 97 ASP A N 1
ATOM 814 C CA . ASP A 1 97 ? 0.818 11.641 20.247 1.00 89.81 97 ASP A CA 1
ATOM 815 C C . ASP A 1 97 ? 2.262 11.641 20.810 1.00 89.81 97 ASP A C 1
ATOM 817 O O . ASP A 1 97 ? 3.042 12.541 20.505 1.00 89.81 97 ASP A O 1
ATOM 821 N N . SER A 1 98 ? 2.636 10.633 21.612 1.00 90.25 98 SER A N 1
ATOM 822 C CA . SER A 1 98 ? 3.979 10.469 22.198 1.00 90.25 98 SER A CA 1
ATOM 823 C C . SER A 1 98 ? 4.880 9.455 21.475 1.00 90.25 98 SER A C 1
ATOM 825 O O . SER A 1 98 ? 6.067 9.355 21.789 1.00 90.25 98 SER A O 1
ATOM 827 N N . GLU A 1 99 ? 4.334 8.672 20.543 1.00 91.06 99 GLU A N 1
ATOM 828 C CA . GLU A 1 99 ? 5.060 7.598 19.861 1.00 91.06 99 GLU A CA 1
ATOM 829 C C . GLU A 1 99 ? 5.948 8.171 18.730 1.00 91.06 99 GLU A C 1
ATOM 831 O O . GLU A 1 99 ? 5.482 8.999 17.947 1.00 91.06 99 GLU A O 1
ATOM 836 N N . PRO A 1 100 ? 7.217 7.734 18.595 1.00 89.81 100 PRO A N 1
ATOM 837 C CA . PRO A 1 100 ? 8.107 8.164 17.519 1.00 89.81 100 PRO A CA 1
ATOM 838 C C . PRO A 1 100 ? 7.534 7.963 16.112 1.00 89.81 100 PRO A C 1
ATOM 840 O O . PRO A 1 100 ? 6.994 6.901 15.789 1.00 89.81 100 PRO A O 1
ATOM 843 N N . ASP A 1 101 ? 7.774 8.933 15.226 1.00 87.19 101 ASP A N 1
ATOM 844 C CA . ASP A 1 101 ? 7.300 8.906 13.835 1.00 87.19 101 ASP A CA 1
ATOM 845 C C . ASP A 1 101 ? 7.728 7.648 13.060 1.00 87.19 101 ASP A C 1
ATOM 847 O O . ASP A 1 101 ? 6.991 7.171 12.196 1.00 87.19 101 ASP A O 1
ATOM 851 N N . GLU A 1 102 ? 8.889 7.059 13.376 1.00 88.56 102 GLU A N 1
ATOM 852 C CA . GLU A 1 102 ? 9.359 5.808 12.759 1.00 88.56 102 GLU A CA 1
ATOM 853 C C . GLU A 1 102 ? 8.386 4.641 12.987 1.00 88.56 102 GLU A C 1
ATOM 855 O O . GLU A 1 102 ? 8.085 3.868 12.069 1.00 88.56 102 GLU A O 1
ATOM 860 N N . ASN A 1 103 ? 7.827 4.563 14.194 1.00 86.19 103 ASN A N 1
ATOM 861 C CA . ASN A 1 103 ? 6.863 3.543 14.596 1.00 86.19 103 ASN A CA 1
ATOM 862 C C . ASN A 1 103 ? 5.470 3.800 14.006 1.00 86.19 103 ASN A C 1
ATOM 864 O O . ASN A 1 103 ? 4.635 2.896 14.002 1.00 86.19 103 ASN A O 1
ATOM 868 N N . LEU A 1 104 ? 5.243 4.998 13.461 1.00 86.50 104 LEU A N 1
ATOM 869 C CA . LEU A 1 104 ? 4.017 5.435 12.798 1.00 86.50 104 LEU A CA 1
ATOM 870 C C . LEU A 1 104 ? 4.210 5.643 11.287 1.00 86.50 104 LEU A C 1
ATOM 872 O O . LEU A 1 104 ? 3.373 6.279 10.655 1.00 86.50 104 LEU A O 1
ATOM 876 N N . LYS A 1 105 ? 5.315 5.166 10.694 1.00 84.12 105 LYS A N 1
ATOM 877 C CA . LYS A 1 105 ? 5.695 5.488 9.308 1.00 84.12 105 LYS A CA 1
ATOM 878 C C . LYS A 1 105 ? 4.848 4.775 8.254 1.00 84.12 105 LYS A C 1
ATOM 880 O O . LYS A 1 105 ? 4.464 5.400 7.268 1.00 84.12 105 LYS A O 1
ATOM 885 N N . ASN A 1 106 ? 4.576 3.486 8.439 1.00 84.81 106 ASN A N 1
ATOM 886 C CA . ASN A 1 106 ? 3.744 2.681 7.545 1.00 84.81 106 ASN A CA 1
ATOM 887 C C . ASN A 1 106 ? 2.756 1.828 8.350 1.00 84.81 106 ASN A C 1
ATOM 889 O O . ASN A 1 106 ? 2.782 1.808 9.581 1.00 84.81 106 ASN A O 1
ATOM 893 N N . TRP A 1 107 ? 1.837 1.159 7.653 1.00 85.94 107 TRP A N 1
ATOM 894 C CA . TRP A 1 107 ? 0.773 0.403 8.306 1.00 85.94 107 TRP A CA 1
ATOM 895 C C . TRP A 1 107 ? 1.310 -0.763 9.139 1.00 85.94 107 TRP A C 1
ATOM 897 O O . TRP A 1 107 ? 0.806 -1.021 10.231 1.00 85.94 107 TRP A O 1
ATOM 907 N N . GLU A 1 108 ? 2.333 -1.458 8.653 1.00 87.62 108 GLU A N 1
ATOM 908 C CA . GLU A 1 108 ? 2.928 -2.612 9.315 1.00 87.62 108 GLU A CA 1
ATOM 909 C C . GLU A 1 108 ? 3.578 -2.209 10.640 1.00 87.62 108 GLU A C 1
ATOM 911 O O . GLU A 1 108 ? 3.294 -2.833 11.666 1.00 87.62 108 GLU A O 1
ATOM 916 N N . THR A 1 109 ? 4.386 -1.142 10.644 1.00 90.06 109 THR A N 1
ATOM 917 C CA . THR A 1 109 ? 5.025 -0.630 11.863 1.00 90.06 109 THR A CA 1
ATOM 918 C C . THR A 1 109 ? 4.002 -0.028 12.814 1.00 90.06 109 THR A C 1
ATOM 920 O O . THR A 1 109 ? 4.038 -0.337 14.006 1.00 90.06 109 THR A O 1
ATOM 923 N N . TYR A 1 110 ? 3.018 0.721 12.306 1.00 89.12 110 TYR A N 1
ATOM 924 C CA . TYR A 1 110 ? 1.961 1.287 13.143 1.00 89.12 110 TYR A CA 1
ATOM 925 C C . TYR A 1 110 ? 1.130 0.196 13.827 1.00 89.12 110 TYR A C 1
ATOM 927 O O . TYR A 1 110 ? 0.924 0.216 15.043 1.00 89.12 110 TYR A O 1
ATOM 935 N N . ARG A 1 111 ? 0.707 -0.818 13.068 1.00 87.00 111 ARG A N 1
ATOM 936 C CA . ARG A 1 111 ? -0.036 -1.967 13.592 1.00 87.00 111 ARG A CA 1
ATOM 937 C C . ARG A 1 111 ? 0.792 -2.769 14.593 1.00 87.00 111 ARG A C 1
ATOM 939 O O . ARG A 1 111 ? 0.238 -3.227 15.593 1.00 87.00 111 ARG A O 1
ATOM 946 N N . ALA A 1 112 ? 2.084 -2.968 14.334 1.00 88.31 112 ALA A N 1
ATOM 947 C CA . ALA A 1 112 ? 2.980 -3.664 15.254 1.00 88.31 112 ALA A CA 1
ATOM 948 C C . ALA A 1 112 ? 3.149 -2.893 16.572 1.00 88.31 112 ALA A C 1
ATOM 950 O O . ALA A 1 112 ? 3.069 -3.500 17.637 1.00 88.31 112 ALA A O 1
ATOM 951 N N . SER A 1 113 ? 3.291 -1.568 16.512 1.00 88.69 113 SER A N 1
ATOM 952 C CA . SER A 1 113 ? 3.394 -0.698 17.690 1.00 88.69 113 SER A CA 1
ATOM 953 C C . SER A 1 113 ? 2.109 -0.702 18.515 1.00 88.69 113 SER A C 1
ATOM 955 O O . SER A 1 113 ? 2.158 -0.912 19.725 1.00 88.69 113 SER A O 1
ATOM 957 N N . LEU A 1 114 ? 0.948 -0.596 17.854 1.00 86.06 114 LEU A N 1
ATOM 958 C CA . LEU A 1 114 ? -0.363 -0.730 18.498 1.00 86.06 114 LEU A CA 1
ATOM 959 C C . LEU A 1 114 ? -0.515 -2.073 19.215 1.00 86.06 114 LEU A C 1
ATOM 961 O O . LEU A 1 114 ? -1.001 -2.125 20.344 1.00 86.06 114 LEU A O 1
ATOM 965 N N . LYS A 1 115 ? -0.097 -3.169 18.570 1.00 84.06 115 LYS A N 1
ATOM 966 C CA . LYS A 1 115 ? -0.082 -4.484 19.211 1.00 84.06 115 LYS A CA 1
ATOM 967 C C . LYS A 1 115 ? 0.863 -4.497 20.402 1.00 84.06 115 LYS A C 1
ATOM 969 O O . LYS A 1 115 ? 0.422 -4.794 21.496 1.00 84.06 115 LYS A O 1
ATOM 974 N N . ARG A 1 116 ? 2.125 -4.109 20.246 1.00 85.62 116 ARG A N 1
ATOM 975 C CA . ARG A 1 116 ? 3.087 -4.102 21.356 1.00 85.62 116 ARG A CA 1
ATOM 976 C C . ARG A 1 116 ? 2.559 -3.338 22.576 1.00 85.62 116 ARG A C 1
ATOM 978 O O . ARG A 1 116 ? 2.694 -3.830 23.690 1.00 85.62 116 ARG A O 1
ATOM 985 N N . GLN A 1 117 ? 1.929 -2.184 22.356 1.00 85.94 117 GLN A N 1
ATOM 986 C CA . GLN A 1 117 ? 1.415 -1.341 23.431 1.00 85.94 117 GLN A CA 1
ATOM 987 C C . GLN A 1 117 ? 0.147 -1.904 24.088 1.00 85.94 117 GLN A C 1
ATOM 989 O O . GLN A 1 117 ? 0.033 -1.906 25.311 1.00 85.94 117 GLN A O 1
ATOM 994 N N . PHE A 1 118 ? -0.815 -2.385 23.294 1.00 79.31 118 PHE A N 1
ATOM 995 C CA . PHE A 1 118 ? -2.154 -2.716 23.795 1.00 79.31 118 PHE A CA 1
ATOM 996 C C . PHE A 1 118 ? -2.494 -4.209 23.765 1.00 79.31 118 PHE A C 1
ATOM 998 O O . PHE A 1 118 ? -3.505 -4.614 24.328 1.00 79.31 118 PHE A O 1
ATOM 1005 N N . GLU A 1 119 ? -1.683 -5.076 23.170 1.00 73.44 119 GLU A N 1
ATOM 1006 C CA . GLU A 1 119 ? -1.907 -6.530 23.164 1.00 73.44 119 GLU A CA 1
ATOM 1007 C C . GLU A 1 119 ? -1.762 -7.116 24.573 1.00 73.44 119 GLU A C 1
ATOM 1009 O O . GLU A 1 119 ? -2.519 -8.013 24.930 1.00 73.44 119 GLU A O 1
ATOM 1014 N N . GLY A 1 120 ? -0.924 -6.520 25.432 1.00 63.12 120 GLY A N 1
ATOM 1015 C CA . GLY A 1 120 ? -0.834 -6.864 26.857 1.00 63.12 120 GLY A CA 1
ATOM 1016 C C . GLY A 1 120 ? -2.124 -6.616 27.654 1.00 63.12 120 GLY A C 1
ATOM 1017 O O . GLY A 1 120 ? -2.331 -7.247 28.690 1.00 63.12 120 GLY A O 1
ATOM 1018 N N . THR A 1 121 ? -3.040 -5.774 27.155 1.00 61.75 121 THR A N 1
ATOM 1019 C CA . THR A 1 121 ? -4.376 -5.581 27.757 1.00 61.75 121 THR A CA 1
ATOM 1020 C C . THR A 1 121 ? -5.322 -6.756 27.480 1.00 61.75 121 THR A C 1
ATOM 1022 O O . THR A 1 121 ? -6.355 -6.894 28.133 1.00 61.75 121 THR A O 1
ATOM 1025 N N . LYS A 1 122 ? -4.968 -7.653 26.551 1.00 67.06 122 LYS A N 1
ATOM 1026 C CA . LYS A 1 122 ? -5.706 -8.885 26.245 1.00 67.06 122 LYS A CA 1
ATOM 1027 C C . LYS A 1 122 ? -5.195 -10.048 27.090 1.00 67.06 122 LYS A C 1
ATOM 1029 O O . LYS A 1 122 ? -4.738 -11.060 26.566 1.00 67.06 122 LYS A O 1
ATOM 1034 N N . ASN A 1 123 ? -5.274 -9.897 28.404 1.00 79.88 123 ASN A N 1
ATOM 1035 C CA . ASN A 1 123 ? -4.969 -10.968 29.343 1.00 79.88 123 ASN A CA 1
ATOM 1036 C C . ASN A 1 123 ? -6.217 -11.354 30.152 1.00 79.88 123 ASN A C 1
ATOM 1038 O O . ASN A 1 123 ? -7.162 -10.571 30.284 1.00 79.88 123 ASN A O 1
ATOM 1042 N N . ILE A 1 124 ? -6.212 -12.574 30.696 1.00 85.88 124 ILE A N 1
ATOM 1043 C CA . ILE A 1 124 ? -7.348 -13.129 31.446 1.00 85.88 124 ILE A CA 1
ATOM 1044 C C . ILE A 1 124 ? -7.705 -12.245 32.651 1.00 85.88 124 ILE A C 1
ATOM 1046 O O . ILE A 1 124 ? -8.884 -12.061 32.932 1.00 85.88 124 ILE A O 1
ATOM 1050 N N . GLY A 1 125 ? -6.716 -11.649 33.325 1.00 86.31 125 GLY A N 1
ATOM 1051 C CA . GLY A 1 125 ? -6.946 -10.766 34.473 1.00 86.31 125 GLY A CA 1
ATOM 1052 C C . GLY A 1 125 ? -7.756 -9.520 34.111 1.00 86.31 125 GLY A C 1
ATOM 1053 O O . GLY A 1 125 ? -8.739 -9.210 34.779 1.00 86.31 125 GLY A O 1
ATOM 1054 N N . ASN A 1 126 ? -7.410 -8.851 33.010 1.00 85.56 126 ASN A N 1
ATOM 1055 C CA . ASN A 1 126 ? -8.168 -7.704 32.514 1.00 85.56 126 ASN A CA 1
ATOM 1056 C C . ASN A 1 126 ? -9.569 -8.112 32.031 1.00 85.56 126 ASN A C 1
ATOM 1058 O O . ASN A 1 126 ? -10.542 -7.403 32.273 1.00 85.56 126 ASN A O 1
ATOM 1062 N N . ALA A 1 127 ? -9.700 -9.283 31.397 1.00 89.88 127 ALA A N 1
ATOM 1063 C CA . ALA A 1 127 ? -11.009 -9.815 31.027 1.00 89.88 127 ALA A CA 1
ATOM 1064 C C . ALA A 1 127 ? -11.899 -10.037 32.264 1.00 89.88 127 ALA A C 1
ATOM 1066 O O . ALA A 1 127 ? -13.057 -9.631 32.252 1.00 89.88 127 ALA A O 1
ATOM 1067 N N . ILE A 1 128 ? -11.359 -10.609 33.346 1.00 90.62 128 ILE A N 1
ATOM 1068 C CA . ILE A 1 128 ? -12.076 -10.772 34.621 1.00 90.62 128 ILE A CA 1
ATOM 1069 C C . ILE A 1 128 ? -12.477 -9.405 35.185 1.00 90.62 128 ILE A C 1
ATOM 1071 O O . ILE A 1 128 ? -13.650 -9.197 35.488 1.00 90.62 128 ILE A O 1
ATOM 1075 N N . TYR A 1 129 ? -11.538 -8.455 35.238 1.00 90.31 129 TYR A N 1
ATOM 1076 C CA . TYR A 1 129 ? -11.799 -7.096 35.713 1.00 90.31 129 TYR A CA 1
ATOM 1077 C C . TYR A 1 129 ? -12.955 -6.427 34.952 1.00 90.31 129 TYR A C 1
ATOM 1079 O O . TYR A 1 129 ? -13.870 -5.889 35.575 1.00 90.31 129 TYR A O 1
ATOM 1087 N N . ILE A 1 130 ? -12.967 -6.507 33.616 1.00 90.88 130 ILE A N 1
ATOM 1088 C CA . ILE A 1 130 ? -14.048 -5.957 32.784 1.00 90.88 130 ILE A CA 1
ATOM 1089 C C . ILE A 1 130 ? -15.395 -6.593 33.143 1.00 90.88 130 ILE A C 1
ATOM 1091 O O . ILE A 1 130 ? -16.386 -5.874 33.272 1.00 90.88 130 ILE A O 1
ATOM 1095 N N . LEU A 1 131 ? -15.452 -7.917 33.311 1.00 92.19 131 LEU A N 1
ATOM 1096 C CA . LEU A 1 131 ? -16.702 -8.626 33.609 1.00 92.19 131 LEU A CA 1
ATOM 1097 C C . LEU A 1 131 ? -17.245 -8.334 35.007 1.00 92.19 131 LEU A C 1
ATOM 1099 O O . LEU A 1 131 ? -18.463 -8.318 35.195 1.00 92.19 131 LEU A O 1
ATOM 1103 N N . ASP A 1 132 ? -16.361 -8.106 35.975 1.00 90.56 132 ASP A N 1
ATOM 1104 C CA . ASP A 1 132 ? -16.753 -7.782 37.344 1.00 90.56 132 ASP A CA 1
ATOM 1105 C C . ASP A 1 132 ? -17.244 -6.334 37.472 1.00 90.56 132 ASP A C 1
ATOM 1107 O O . ASP A 1 132 ? -18.200 -6.080 38.206 1.00 90.56 132 ASP A O 1
ATOM 1111 N N . ASN A 1 133 ? -16.651 -5.405 36.712 1.00 90.12 133 ASN A N 1
ATOM 1112 C CA . ASN A 1 133 ? -16.926 -3.969 36.825 1.00 90.12 133 ASN A CA 1
ATOM 1113 C C . ASN A 1 133 ? -17.910 -3.421 35.780 1.00 90.12 133 ASN A C 1
ATOM 1115 O O . ASN A 1 133 ? -18.373 -2.292 35.917 1.00 90.12 133 ASN A O 1
ATOM 1119 N N . THR A 1 134 ? -18.258 -4.186 34.741 1.00 91.00 134 THR A N 1
ATOM 1120 C CA . THR A 1 134 ? -19.225 -3.743 33.725 1.00 91.00 134 THR A CA 1
ATOM 1121 C C . THR A 1 134 ? -20.591 -4.368 33.981 1.00 91.00 134 THR A C 1
ATOM 1123 O O . THR A 1 134 ? -20.775 -5.576 33.806 1.00 91.00 134 THR A O 1
ATOM 1126 N N . LYS A 1 135 ? -21.567 -3.537 34.355 1.00 91.38 135 LYS A N 1
ATOM 1127 C CA . LYS A 1 135 ? -22.976 -3.924 34.458 1.00 91.38 135 LYS A CA 1
ATOM 1128 C C . LYS A 1 135 ? -23.790 -3.234 33.374 1.00 91.38 135 LYS A C 1
ATOM 1130 O O . LYS A 1 135 ? -23.681 -2.028 33.187 1.00 91.38 135 LYS A O 1
ATOM 1135 N N . LEU A 1 136 ? -24.598 -4.005 32.652 1.00 91.44 136 LEU A N 1
ATOM 1136 C CA . LEU A 1 136 ? -25.616 -3.448 31.778 1.00 91.44 136 LEU A CA 1
ATOM 1137 C C . LEU A 1 136 ? -26.726 -2.881 32.660 1.00 91.44 136 LEU A C 1
ATOM 1139 O O . LEU A 1 136 ? -27.425 -3.635 33.336 1.00 91.44 136 LEU A O 1
ATOM 1143 N N . GLU A 1 137 ? -26.863 -1.565 32.636 1.00 88.38 137 GLU A N 1
ATOM 1144 C CA . GLU A 1 137 ? -27.934 -0.813 33.284 1.00 88.38 137 GLU A CA 1
ATOM 1145 C C . GLU A 1 137 ? -28.866 -0.213 32.226 1.00 88.38 137 GLU A C 1
ATOM 1147 O O . GLU A 1 137 ? -28.500 -0.115 31.053 1.00 88.38 137 GLU A O 1
ATOM 1152 N N . LEU A 1 138 ? -30.069 0.210 32.625 1.00 84.44 138 LEU A N 1
ATOM 1153 C CA . LEU A 1 138 ? -31.046 0.803 31.699 1.00 84.44 138 LEU A CA 1
ATOM 1154 C C . LEU A 1 138 ? -30.564 2.121 31.067 1.00 84.44 138 LEU A C 1
ATOM 1156 O O . LEU A 1 138 ? -30.998 2.472 29.975 1.00 84.44 138 LEU A O 1
ATOM 1160 N N . SER A 1 139 ? -29.663 2.836 31.742 1.00 84.19 139 SER A N 1
ATOM 1161 C CA . SER A 1 139 ? -29.031 4.076 31.274 1.00 84.19 139 SER A CA 1
ATOM 1162 C C . SER A 1 139 ? -27.898 3.844 30.267 1.00 84.19 139 SER A C 1
ATOM 1164 O O . SER A 1 139 ? -27.416 4.797 29.656 1.00 84.19 139 SER A O 1
ATOM 1166 N N . PHE A 1 140 ? -27.446 2.598 30.101 1.00 82.19 140 PHE A N 1
ATOM 1167 C CA . PHE A 1 140 ? -26.240 2.277 29.351 1.00 82.19 140 PHE A CA 1
ATOM 1168 C C . PHE A 1 140 ? -26.539 2.041 27.868 1.00 82.19 140 PHE A C 1
ATOM 1170 O O . PHE A 1 140 ? -27.483 1.335 27.505 1.00 82.19 140 PHE A O 1
ATOM 1177 N N . LEU A 1 141 ? -25.682 2.555 26.982 1.00 87.56 141 LEU A N 1
ATOM 1178 C CA . LEU A 1 141 ? -25.763 2.223 25.562 1.00 87.56 141 LEU A CA 1
ATOM 1179 C C . LEU A 1 141 ? -25.358 0.760 25.351 1.00 87.56 141 LEU A C 1
ATOM 1181 O O . LEU A 1 141 ? -24.222 0.355 25.608 1.00 87.56 141 LEU A O 1
ATOM 1185 N N . TYR A 1 142 ? -26.286 -0.041 24.826 1.00 86.62 142 TYR A N 1
ATOM 1186 C CA . TYR A 1 142 ? -26.055 -1.467 24.581 1.00 86.62 142 TYR A CA 1
ATOM 1187 C C . TYR A 1 142 ? -24.843 -1.727 23.668 1.00 86.62 142 TYR A C 1
ATOM 1189 O O . TYR A 1 142 ? -24.105 -2.692 23.867 1.00 86.62 142 TYR A O 1
ATOM 1197 N N . SER A 1 143 ? -24.603 -0.853 22.687 1.00 86.94 143 SER A N 1
ATOM 1198 C CA . SER A 1 143 ? -23.436 -0.924 21.803 1.00 86.94 143 SER A CA 1
ATOM 1199 C C . SER A 1 143 ? -22.116 -0.835 22.575 1.00 86.94 143 SER A C 1
ATOM 1201 O O . SER A 1 143 ? -21.227 -1.657 22.353 1.00 86.94 143 SER A O 1
ATOM 1203 N N . GLU A 1 144 ? -21.996 0.101 23.517 1.00 85.94 144 GLU A N 1
ATOM 1204 C CA . GLU A 1 144 ? -20.796 0.270 24.343 1.00 85.94 144 GLU A CA 1
ATOM 1205 C C . GLU A 1 144 ? -20.580 -0.917 25.282 1.00 85.94 144 GLU A C 1
ATOM 1207 O O . GLU A 1 144 ? -19.460 -1.420 25.407 1.00 85.94 144 GLU A O 1
ATOM 1212 N N . PHE A 1 145 ? -21.663 -1.418 25.885 1.00 90.25 145 PHE A N 1
ATOM 1213 C CA . PHE A 1 145 ? -21.628 -2.621 26.714 1.00 90.25 145 PHE A CA 1
ATOM 1214 C C . PHE A 1 145 ? -21.075 -3.821 25.934 1.00 90.25 145 PHE A C 1
ATOM 1216 O O . PHE A 1 145 ? -20.124 -4.475 26.368 1.00 90.25 145 PHE A O 1
ATOM 1223 N N . ILE A 1 146 ? -21.632 -4.091 24.749 1.00 90.12 146 ILE A N 1
ATOM 1224 C CA . ILE A 1 146 ? -21.226 -5.233 23.925 1.00 90.12 146 ILE A CA 1
ATOM 1225 C C . ILE A 1 146 ? -19.777 -5.109 23.459 1.00 90.12 146 ILE A C 1
ATOM 1227 O O . ILE A 1 146 ? -19.060 -6.112 23.476 1.00 90.12 146 ILE A O 1
ATOM 1231 N N . LEU A 1 147 ? -19.333 -3.911 23.071 1.00 87.38 147 LEU A N 1
ATOM 1232 C CA . LEU A 1 147 ? -17.953 -3.685 22.638 1.00 87.38 147 LEU A CA 1
ATOM 1233 C C . LEU A 1 147 ? -16.937 -3.990 23.747 1.00 87.38 147 LEU A C 1
ATOM 1235 O O . LEU A 1 147 ? -15.875 -4.534 23.451 1.00 87.38 147 LEU A O 1
ATOM 1239 N N . ARG A 1 148 ? -17.270 -3.705 25.012 1.00 87.06 148 ARG A N 1
ATOM 1240 C CA . ARG A 1 148 ? -16.396 -3.996 26.161 1.00 87.06 148 ARG A CA 1
ATOM 1241 C C . ARG A 1 148 ? -16.454 -5.458 26.598 1.00 87.06 148 ARG A C 1
ATOM 1243 O O . ARG A 1 148 ? -15.418 -6.090 26.789 1.00 87.06 148 ARG A O 1
ATOM 1250 N N . VAL A 1 149 ? -17.656 -6.012 26.747 1.00 91.19 149 VAL A N 1
ATOM 1251 C CA . VAL A 1 149 ? -17.862 -7.316 27.397 1.00 91.19 149 VAL A CA 1
ATOM 1252 C C . VAL A 1 149 ? -17.615 -8.491 26.448 1.00 91.19 149 VAL A C 1
ATOM 1254 O O . VAL A 1 149 ? -17.050 -9.505 26.857 1.00 91.19 149 VAL A O 1
ATOM 1257 N N . ARG A 1 150 ? -17.975 -8.379 25.162 1.00 91.06 150 ARG A N 1
ATOM 1258 C CA . ARG A 1 150 ? -17.866 -9.500 24.209 1.00 91.06 150 ARG A CA 1
ATOM 1259 C C . ARG A 1 150 ? -16.428 -10.025 24.042 1.00 91.06 150 ARG A C 1
ATOM 1261 O O . ARG A 1 150 ? -16.270 -11.247 24.079 1.00 91.06 150 ARG A O 1
ATOM 1268 N N . PRO A 1 151 ? -15.384 -9.184 23.889 1.00 90.06 151 PRO A N 1
ATOM 1269 C CA . PRO A 1 151 ? -14.005 -9.671 23.807 1.00 90.06 151 PRO A CA 1
ATOM 1270 C C . PRO A 1 151 ? -13.553 -10.400 25.080 1.00 90.06 151 PRO A C 1
ATOM 1272 O O . PRO A 1 151 ? -12.930 -11.457 24.983 1.00 90.06 151 PRO A O 1
ATOM 1275 N N . ALA A 1 152 ? -13.911 -9.880 26.260 1.00 91.12 152 ALA A N 1
ATOM 1276 C CA . ALA A 1 152 ? -13.576 -10.488 27.548 1.00 91.12 152 ALA A CA 1
ATOM 1277 C C . ALA A 1 152 ? -14.231 -11.870 27.715 1.00 91.12 152 ALA A C 1
ATOM 1279 O O . ALA A 1 152 ? -13.571 -12.837 28.092 1.00 91.12 152 ALA A O 1
ATOM 1280 N N . ILE A 1 153 ? -15.508 -11.999 27.344 1.00 93.44 153 ILE A N 1
ATOM 1281 C CA . ILE A 1 153 ? -16.214 -13.286 27.362 1.00 93.44 153 ILE A CA 1
ATOM 1282 C C . ILE A 1 153 ? -15.598 -14.274 26.379 1.00 93.44 153 ILE A C 1
ATOM 1284 O O . ILE A 1 153 ? -15.397 -15.433 26.734 1.00 93.44 153 ILE A O 1
ATOM 1288 N N . GLY A 1 154 ? -15.286 -13.839 25.156 1.00 91.81 154 GLY A N 1
ATOM 1289 C CA . GLY A 1 154 ? -14.638 -14.696 24.162 1.00 91.81 154 GLY A CA 1
ATOM 1290 C C . GLY A 1 154 ? -13.313 -15.264 24.674 1.00 91.81 154 GLY A C 1
ATOM 1291 O O . GLY A 1 154 ? -13.046 -16.451 24.499 1.00 91.81 154 GLY A O 1
ATOM 1292 N N . MET A 1 155 ? -12.537 -14.439 25.380 1.00 90.56 155 MET A N 1
ATOM 1293 C CA . MET A 1 155 ? -11.270 -14.840 25.986 1.00 90.56 155 MET A CA 1
ATOM 1294 C C . MET A 1 155 ? -11.443 -15.877 27.100 1.00 90.56 155 MET A C 1
ATOM 1296 O O . MET A 1 155 ? -10.751 -16.889 27.088 1.00 90.56 155 MET A O 1
ATOM 1300 N N . ILE A 1 156 ? -12.363 -15.655 28.044 1.00 91.25 156 ILE A N 1
ATOM 1301 C CA . ILE A 1 156 ? -12.543 -16.561 29.194 1.00 91.25 156 ILE A CA 1
ATOM 1302 C C . ILE A 1 156 ? -13.263 -17.849 28.794 1.00 91.25 156 ILE A C 1
ATOM 1304 O O . ILE A 1 156 ? -12.927 -18.930 29.265 1.00 91.25 156 ILE A O 1
ATOM 1308 N N . SER A 1 157 ? -14.270 -17.750 27.929 1.00 93.12 157 SER A N 1
ATOM 1309 C CA . SER A 1 157 ? -15.083 -18.904 27.540 1.00 93.12 157 SER A CA 1
ATOM 1310 C C . SER A 1 157 ? -14.383 -19.848 26.565 1.00 93.12 157 SER A C 1
ATOM 1312 O O . SER A 1 157 ? -14.848 -20.975 26.395 1.00 93.12 157 SER A O 1
ATOM 1314 N N . GLY A 1 158 ? -13.342 -19.388 25.860 1.00 89.31 158 GLY A N 1
ATOM 1315 C CA . GLY A 1 158 ? -12.702 -20.155 24.788 1.00 89.31 158 GLY A CA 1
ATOM 1316 C C . GLY A 1 158 ? -13.676 -20.584 23.680 1.00 89.31 158 GLY A C 1
ATOM 1317 O O . GLY A 1 158 ? -13.456 -21.598 23.027 1.00 89.31 158 GLY A O 1
ATOM 1318 N N . GLY A 1 159 ? -14.792 -19.864 23.503 1.00 88.25 159 GLY A N 1
ATOM 1319 C CA . GLY A 1 159 ? -15.853 -20.212 22.551 1.00 88.25 159 GLY A CA 1
ATOM 1320 C C . GLY A 1 159 ? -16.947 -21.142 23.095 1.00 88.25 159 GLY A C 1
ATOM 1321 O O . GLY A 1 159 ? -17.888 -21.464 22.367 1.00 88.25 159 GLY A O 1
ATOM 1322 N N . ASN A 1 160 ? -16.893 -21.550 24.368 1.00 93.81 160 ASN A N 1
ATOM 1323 C CA . ASN A 1 160 ? -17.968 -22.320 24.991 1.00 93.81 160 ASN A CA 1
ATOM 1324 C C . ASN A 1 160 ? -19.220 -21.445 25.185 1.00 93.81 160 ASN A C 1
ATOM 1326 O O . ASN A 1 160 ? -19.217 -20.471 25.946 1.00 93.81 160 ASN A O 1
ATOM 1330 N N . LYS A 1 161 ? -20.316 -21.813 24.511 1.00 92.56 161 LYS A N 1
ATOM 1331 C CA . LYS A 1 161 ? -21.574 -21.051 24.521 1.00 92.56 161 LYS A CA 1
ATOM 1332 C C . LYS A 1 161 ? -22.222 -20.987 25.906 1.00 92.56 161 LYS A C 1
ATOM 1334 O O . LYS A 1 161 ? -22.718 -19.929 26.277 1.00 92.56 161 LYS A O 1
ATOM 1339 N N . ASN A 1 162 ? -22.173 -22.068 26.685 1.00 91.44 162 ASN A N 1
ATOM 1340 C CA . ASN A 1 162 ? -22.780 -22.108 28.019 1.00 91.44 162 ASN A CA 1
ATOM 1341 C C . ASN A 1 162 ? -22.036 -21.180 28.983 1.00 91.44 162 ASN A C 1
ATOM 1343 O O . ASN A 1 162 ? -22.660 -20.368 29.663 1.00 91.44 162 ASN A O 1
ATOM 1347 N N . ILE A 1 163 ? -20.699 -21.225 28.965 1.00 91.94 163 ILE A N 1
ATOM 1348 C CA . ILE A 1 163 ? -19.861 -20.307 29.750 1.00 91.94 163 ILE A CA 1
ATOM 1349 C C . ILE A 1 163 ? -20.094 -18.864 29.291 1.00 91.94 163 ILE A C 1
ATOM 1351 O O . ILE A 1 163 ? -20.266 -17.973 30.116 1.00 91.94 163 ILE A O 1
ATOM 1355 N N . SER A 1 164 ? -20.179 -18.630 27.979 1.00 93.50 164 SER A N 1
ATOM 1356 C CA . SER A 1 164 ? -20.437 -17.293 27.434 1.00 93.50 164 SER A CA 1
ATOM 1357 C C . SER A 1 164 ? -21.763 -16.705 27.919 1.00 93.50 164 SER A C 1
ATOM 1359 O O . SER A 1 164 ? -21.810 -15.547 28.326 1.00 93.50 164 SER A O 1
ATOM 1361 N N . ILE A 1 165 ? -22.835 -17.504 27.911 1.00 90.94 165 ILE A N 1
ATOM 1362 C CA . ILE A 1 165 ? -24.161 -17.096 28.395 1.00 90.94 165 ILE A CA 1
ATOM 1363 C C . ILE A 1 165 ? -24.129 -16.821 29.902 1.00 90.94 165 ILE A C 1
ATOM 1365 O O . ILE A 1 165 ? -24.689 -15.818 30.347 1.00 90.94 165 ILE A O 1
ATOM 1369 N N . ALA A 1 166 ? -23.455 -17.667 30.686 1.00 90.69 166 ALA A N 1
ATOM 1370 C CA . ALA A 1 166 ? -23.315 -17.469 32.127 1.00 90.69 166 ALA A CA 1
ATOM 1371 C C . ALA A 1 166 ? -22.570 -16.163 32.456 1.00 90.69 166 ALA A C 1
ATOM 1373 O O . ALA A 1 166 ? -23.030 -15.376 33.285 1.00 90.69 166 ALA A O 1
ATOM 1374 N N . LEU A 1 167 ? -21.465 -15.887 31.757 1.00 93.12 167 LEU A N 1
ATOM 1375 C CA . LEU A 1 167 ? -20.700 -14.649 31.921 1.00 93.12 167 LEU A CA 1
ATOM 1376 C C . LEU A 1 167 ? -21.500 -13.415 31.475 1.00 93.12 167 LEU A C 1
ATOM 1378 O O . LEU A 1 167 ? -21.499 -12.415 32.185 1.00 93.12 167 LEU A O 1
ATOM 1382 N N . LEU A 1 168 ? -22.245 -13.492 30.364 1.00 91.94 168 LEU A N 1
ATOM 1383 C CA . LEU A 1 168 ? -23.136 -12.406 29.930 1.00 91.94 168 LEU A CA 1
ATOM 1384 C C . LEU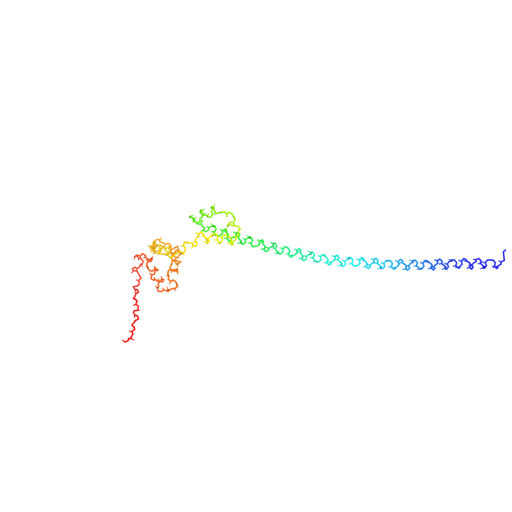 A 1 168 ? -24.182 -12.081 30.999 1.00 91.94 168 LEU A C 1
ATOM 1386 O O . LEU A 1 168 ? -24.387 -10.912 31.312 1.00 91.94 168 LEU A O 1
ATOM 1390 N N . ARG A 1 169 ? -24.815 -13.106 31.586 1.00 89.31 169 ARG A N 1
ATOM 1391 C CA . ARG A 1 169 ? -25.804 -12.930 32.659 1.00 89.31 169 ARG A CA 1
ATOM 1392 C C . ARG A 1 169 ? -25.205 -12.298 33.908 1.00 89.31 169 ARG A C 1
ATOM 1394 O O . ARG A 1 169 ? -25.853 -11.452 34.516 1.00 89.31 169 ARG A O 1
ATOM 1401 N N . LYS A 1 170 ? -23.966 -12.657 34.263 1.00 90.38 170 LYS A N 1
ATOM 1402 C CA . LYS A 1 170 ? -23.238 -12.032 35.378 1.00 90.38 170 LYS A CA 1
ATOM 1403 C C . LYS A 1 170 ? -23.059 -10.526 35.164 1.00 90.38 170 LYS A C 1
ATOM 1405 O O . LYS A 1 170 ? -23.048 -9.781 36.140 1.00 90.38 170 LYS A O 1
ATOM 1410 N N . CYS A 1 171 ? -22.950 -10.066 33.921 1.00 92.81 171 CYS A N 1
ATOM 1411 C CA . CYS A 1 171 ? -22.798 -8.651 33.582 1.00 92.81 171 CYS A CA 1
ATOM 1412 C C . CYS A 1 171 ? -24.128 -7.879 33.489 1.00 92.81 171 CYS A C 1
ATOM 1414 O O . CYS A 1 171 ? -24.109 -6.715 33.109 1.00 92.81 171 CYS A O 1
ATOM 1416 N N . LEU A 1 172 ? -25.279 -8.469 33.819 1.00 91.19 172 LEU A N 1
ATOM 1417 C CA . LEU A 1 172 ? -26.560 -7.752 33.852 1.00 91.19 172 LEU A CA 1
ATOM 1418 C C . LEU A 1 172 ? -26.809 -7.149 35.237 1.00 91.19 172 LEU A C 1
ATOM 1420 O O . LEU A 1 172 ? -26.494 -7.775 36.252 1.00 91.19 172 LEU A O 1
ATOM 1424 N N . SER A 1 173 ? -27.396 -5.951 35.292 1.00 90.94 173 SER A N 1
ATOM 1425 C CA . SER A 1 173 ? -27.932 -5.420 36.547 1.00 90.94 173 SER A CA 1
ATOM 1426 C C . SER A 1 173 ? -29.122 -6.261 37.029 1.00 90.94 173 SER A C 1
ATOM 1428 O O . SER A 1 173 ? -29.771 -6.960 36.245 1.00 90.94 173 SER A O 1
ATOM 1430 N N . SER A 1 174 ? -29.434 -6.190 38.325 1.00 88.38 174 SER A N 1
ATOM 1431 C CA . SER A 1 174 ? -30.586 -6.887 38.920 1.00 88.38 174 SER A CA 1
ATOM 1432 C C . SER A 1 174 ? -31.921 -6.461 38.304 1.00 88.38 174 SER A C 1
ATOM 1434 O O . SER A 1 174 ? -32.840 -7.270 38.175 1.00 88.38 174 SER A O 1
ATOM 1436 N N . GLU A 1 175 ? -32.017 -5.202 37.882 1.00 89.81 175 GLU A N 1
ATOM 1437 C CA . GLU A 1 175 ? -33.204 -4.649 37.236 1.00 89.81 175 GLU A CA 1
ATOM 1438 C C . GLU A 1 175 ? -33.493 -5.307 35.884 1.00 89.81 175 GLU A C 1
ATOM 1440 O O . GLU A 1 175 ? -34.655 -5.529 35.553 1.00 89.81 175 GLU A O 1
ATOM 1445 N N . ILE A 1 176 ? -32.453 -5.682 35.137 1.00 88.44 176 ILE A N 1
ATOM 1446 C CA . ILE A 1 176 ? -32.592 -6.419 33.877 1.00 88.44 176 ILE A CA 1
ATOM 1447 C C . ILE A 1 176 ? -32.705 -7.924 34.148 1.00 88.44 176 ILE A C 1
ATOM 1449 O O . ILE A 1 176 ? -33.549 -8.599 33.557 1.00 88.44 176 ILE A O 1
ATOM 1453 N N . SER A 1 177 ? -31.877 -8.468 35.046 1.00 88.44 177 SER A N 1
ATOM 1454 C CA . SER A 1 177 ? -31.779 -9.917 35.257 1.00 88.44 177 SER A CA 1
ATOM 1455 C C . SER A 1 177 ? -33.067 -10.534 35.802 1.00 88.44 177 SER A C 1
ATOM 1457 O O . SER A 1 177 ? -33.388 -11.659 35.425 1.00 88.44 177 SER A O 1
ATOM 1459 N N . ARG A 1 178 ? -33.854 -9.790 36.595 1.00 87.94 178 ARG A N 1
ATOM 1460 C CA . ARG A 1 178 ? -35.159 -10.240 37.120 1.00 87.94 178 ARG A CA 1
ATOM 1461 C C . ARG A 1 178 ? -36.184 -10.581 36.034 1.00 87.94 178 ARG A C 1
ATOM 1463 O O . ARG A 1 178 ? -37.153 -11.278 36.308 1.00 87.94 178 ARG A O 1
ATOM 1470 N N . HIS A 1 179 ? -35.997 -10.064 34.820 1.00 87.50 179 HIS A N 1
ATOM 1471 C CA . HIS A 1 179 ? -36.877 -10.327 33.682 1.00 87.50 179 HIS A CA 1
ATOM 1472 C C . HIS A 1 179 ? -36.432 -11.541 32.857 1.00 87.50 179 HIS A C 1
ATOM 1474 O O . HIS A 1 179 ? -37.114 -11.916 31.904 1.00 87.50 179 HIS A O 1
ATOM 1480 N N . LEU A 1 180 ? -35.293 -12.156 33.191 1.00 82.88 180 LEU A N 1
ATOM 1481 C CA . LEU A 1 180 ? -34.789 -13.329 32.493 1.00 82.88 180 LEU A CA 1
ATOM 1482 C C . LEU A 1 180 ? -35.199 -14.621 33.208 1.00 82.88 180 LEU A C 1
ATOM 1484 O O . LEU A 1 180 ? -35.137 -14.691 34.433 1.00 82.88 180 LEU A O 1
ATOM 1488 N N . PRO A 1 181 ? -35.546 -15.680 32.457 1.00 81.50 181 PRO A N 1
ATOM 1489 C CA . PRO A 1 181 ? -35.859 -16.974 33.047 1.00 81.50 181 PRO A CA 1
ATOM 1490 C C . PRO A 1 181 ? -34.623 -17.575 33.725 1.00 81.50 181 PRO A C 1
ATOM 1492 O O . PRO A 1 181 ? -33.503 -17.459 33.210 1.00 81.50 181 PRO A O 1
ATOM 1495 N N . GLU A 1 182 ? -34.805 -18.260 34.851 1.00 70.88 182 GLU A N 1
ATOM 1496 C CA . GLU A 1 182 ? -33.748 -19.077 35.450 1.00 70.88 182 GLU A CA 1
ATOM 1497 C C . GLU A 1 182 ? -33.324 -20.167 34.455 1.00 70.88 182 GLU A C 1
ATOM 1499 O O . GLU A 1 182 ? -34.159 -20.860 33.872 1.00 70.88 182 GLU A O 1
ATOM 1504 N N . ILE A 1 183 ? -32.016 -20.294 34.203 1.00 64.81 183 ILE A N 1
ATOM 1505 C CA . ILE A 1 183 ? -31.515 -21.429 33.423 1.00 64.81 183 ILE A CA 1
ATOM 1506 C C . ILE A 1 183 ? -31.476 -22.599 34.392 1.00 64.81 183 ILE A C 1
ATOM 1508 O O . ILE A 1 183 ? -30.573 -22.690 35.220 1.00 64.81 183 ILE A O 1
ATOM 1512 N N . PHE A 1 184 ? -32.449 -23.496 34.286 1.00 51.69 184 PHE A N 1
ATOM 1513 C CA . PHE A 1 184 ? -32.293 -24.828 34.841 1.00 51.69 184 PHE A CA 1
ATOM 1514 C C . PHE A 1 184 ? -31.175 -25.502 34.055 1.00 51.69 184 PHE A C 1
ATOM 1516 O O . PHE A 1 184 ? -31.320 -25.762 32.859 1.00 51.69 184 PHE A O 1
ATOM 1523 N N . GLU A 1 185 ? -30.045 -25.769 34.707 1.00 48.28 185 GLU A N 1
ATOM 1524 C CA . GLU A 1 185 ? -29.108 -26.759 34.198 1.00 48.28 185 GLU A CA 1
ATOM 1525 C C . GLU A 1 185 ? -29.917 -28.031 33.946 1.00 48.28 185 GLU A C 1
ATOM 1527 O O . GLU A 1 185 ? -30.437 -28.651 34.878 1.00 48.28 185 GLU A O 1
ATOM 1532 N N . THR A 1 186 ? -30.074 -28.420 32.681 1.00 42.56 186 THR A N 1
ATOM 1533 C CA . THR A 1 186 ? -30.503 -29.773 32.352 1.00 42.56 186 THR A CA 1
ATOM 1534 C C . THR A 1 186 ? -29.436 -30.695 32.915 1.00 42.56 186 THR A C 1
ATOM 1536 O O . THR A 1 186 ? -28.423 -30.949 32.265 1.00 42.56 186 THR A O 1
ATOM 1539 N N . ARG A 1 187 ? -29.647 -31.162 34.153 1.00 40.34 187 ARG A N 1
ATOM 1540 C CA . ARG A 1 187 ? -28.967 -32.326 34.707 1.00 40.34 187 ARG A CA 1
ATOM 1541 C C . ARG A 1 187 ? -29.099 -33.406 33.650 1.00 40.34 187 ARG A C 1
ATOM 1543 O O . ARG A 1 187 ? -30.191 -33.931 33.432 1.00 40.34 187 ARG A O 1
ATOM 1550 N N . VAL A 1 188 ? -27.996 -33.710 32.977 1.00 44.22 188 VAL A N 1
ATOM 1551 C CA . VAL A 1 188 ? -27.869 -34.936 32.205 1.00 44.22 188 VAL A CA 1
ATOM 1552 C C . VAL A 1 188 ? -28.058 -36.044 33.233 1.00 44.22 188 VAL A C 1
ATOM 1554 O O . VAL A 1 188 ? -27.160 -36.340 34.016 1.00 44.22 188 VAL A O 1
ATOM 1557 N N . ARG A 1 189 ? -29.278 -36.585 33.318 1.00 38.22 189 ARG A N 1
ATOM 1558 C CA . ARG A 1 189 ? -29.528 -37.839 34.020 1.00 38.22 189 ARG A CA 1
ATOM 1559 C C . ARG A 1 189 ? -28.774 -38.892 33.221 1.00 38.22 189 ARG A C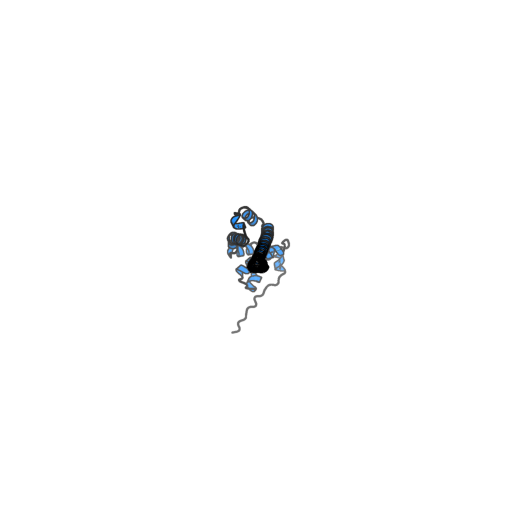 1
ATOM 1561 O O . ARG A 1 189 ? -29.291 -39.398 32.230 1.00 38.22 189 ARG A O 1
ATOM 1568 N N . SER A 1 190 ? -27.539 -39.176 33.620 1.00 44.47 190 SER A N 1
ATOM 1569 C CA . SER A 1 190 ? -26.884 -40.425 33.265 1.00 44.47 190 SER A CA 1
ATOM 1570 C C . SER A 1 190 ? -27.742 -41.540 33.853 1.00 44.47 190 SER A C 1
ATOM 1572 O O . SER A 1 190 ? -27.770 -41.733 35.067 1.00 44.47 190 SER A O 1
ATOM 1574 N N . GLN A 1 191 ? -28.520 -42.194 32.998 1.00 39.97 191 GLN A N 1
ATOM 1575 C CA . GLN A 1 191 ? -29.172 -43.448 33.335 1.00 39.97 191 GLN A CA 1
ATOM 1576 C C . GLN A 1 191 ? -28.085 -44.526 33.417 1.00 39.97 191 GLN A C 1
ATOM 1578 O O . GLN A 1 191 ? -27.516 -44.918 32.396 1.00 39.97 191 GLN A O 1
ATOM 1583 N N . HIS A 1 192 ? -27.786 -44.959 34.637 1.00 37.59 192 HIS A N 1
ATOM 1584 C CA . HIS A 1 192 ? -27.267 -46.286 34.953 1.00 37.59 192 HIS A CA 1
ATOM 1585 C C . HIS A 1 192 ? -28.226 -46.909 35.960 1.00 37.59 192 HIS A C 1
ATOM 1587 O O . HIS A 1 192 ? -28.660 -46.166 36.873 1.00 37.59 192 HIS A O 1
#

Radius of gyration: 47.87 Å; chains: 1; bounding box: 85×64×135 Å